Protein AF-L8MVU1-F1 (afdb_monomer_lite)

Sequence (192 aa):
EYVLNHTLDISLFFIAKTRYLLFTHSSLICATPIQELKSLQVTIRKDIVDVSNAVQSQSELDLLYPEISRICTQDLAVLSSWQEQSEWIQSLPASDLKLLESSELSPVPQEMTSALSNFEVPEQKIYEELKPKSHFDSLRDQLKLMASPDLRSKYEYEVVEKAQASGHKALKADVVKQSSDMAIANLYHYFQ

Foldseek 3Di:
DVVVVVLVVVVVVLLVVLVVCVVPCPPPLQPDDLVVLVVNLLVLLVSLLVSLVVDDDPVSCLVVQLSLVCCLPPSSVVSVVSSVVNVVLVPDDPVVVVVVVPDPPDPDPPPDPPDPPDDPPVSSVVCVVLVVVADPQLSSVLSNVSSDVPSLVVLLVQLQVLCVVVVVPVSHSVVSVPDHSSVSSRSSVVSD

Secondary structure (DSSP, 8-state):
-TTHHHHHHHHHHHHHHHHHHHHH-TTTTTTS-HHHHHHHHHHHHHHHHHHHHH--SHHHHHHHHHHHHHIIIIIHHHHHHHHHHHHHHHHS-HHHHHHHHHS-------------S----HHHHHHHHHGGGS-HHHHHHHHHHHH-HHHHHHHHHHHHHHHHHTT-TT--HHHHHTS-HHHHHHHHHHT-

Organism: NCBI:txid927668

pLDDT: mean 74.15, std 19.86, range [27.55, 94.69]

Radius of gyration: 20.53 Å; chains: 1; bounding box: 46×48×56 Å

Structure (mmCIF, N/CA/C/O backbone):
data_AF-L8MVU1-F1
#
_entry.id   AF-L8MVU1-F1
#
loop_
_atom_site.group_PDB
_atom_site.id
_atom_site.type_symbol
_atom_site.label_atom_id
_atom_site.label_alt_id
_atom_site.label_comp_id
_atom_site.label_asym_id
_atom_site.label_entity_id
_atom_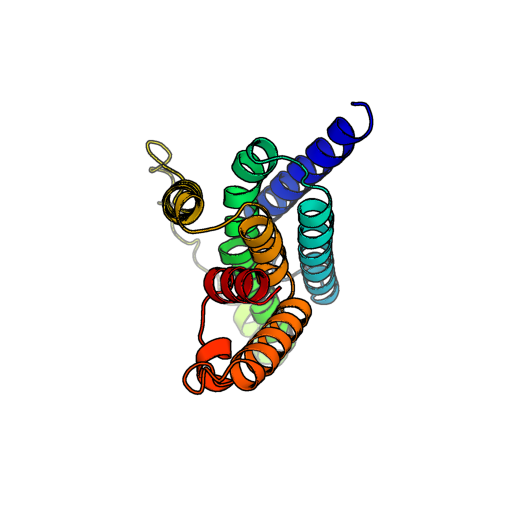site.label_seq_id
_atom_site.pdbx_PDB_ins_code
_atom_site.Cartn_x
_atom_site.Cartn_y
_atom_site.Cartn_z
_atom_site.occupancy
_atom_site.B_iso_or_equiv
_atom_site.auth_seq_id
_atom_site.auth_comp_id
_atom_site.auth_asym_id
_atom_site.auth_atom_id
_atom_site.pdbx_PDB_model_num
ATOM 1 N N . GLU A 1 1 ? 2.577 24.287 -12.309 1.00 37.72 1 GLU A N 1
ATOM 2 C CA . GLU A 1 1 ? 2.797 24.820 -10.944 1.00 37.72 1 GLU A CA 1
ATOM 3 C C . GLU A 1 1 ? 1.524 25.062 -10.126 1.00 37.72 1 GLU A C 1
ATOM 5 O O . GLU A 1 1 ? 1.557 24.798 -8.937 1.00 37.72 1 GLU A O 1
ATOM 10 N N . TYR A 1 2 ? 0.381 25.464 -10.702 1.00 27.55 2 TYR A N 1
ATOM 11 C CA . TYR A 1 2 ? -0.823 25.797 -9.906 1.00 27.55 2 TYR A CA 1
ATOM 12 C C . TYR A 1 2 ? -1.630 24.601 -9.335 1.00 27.55 2 TYR A C 1
ATOM 14 O O . TYR A 1 2 ? -2.414 24.783 -8.413 1.00 27.55 2 TYR A O 1
ATOM 22 N N . VAL A 1 3 ? -1.445 23.376 -9.847 1.00 30.92 3 VAL A N 1
ATOM 23 C CA . VAL A 1 3 ? -2.204 22.175 -9.411 1.00 30.92 3 VAL A CA 1
ATOM 24 C C . VAL A 1 3 ? -1.511 21.423 -8.257 1.00 30.92 3 VAL A C 1
ATOM 26 O O . VAL A 1 3 ? -2.163 20.757 -7.453 1.00 30.92 3 VAL A O 1
ATOM 29 N N . LEU A 1 4 ? -0.191 21.578 -8.118 1.00 32.88 4 LEU A N 1
ATOM 30 C CA . LEU A 1 4 ? 0.613 20.889 -7.099 1.00 32.88 4 LEU A CA 1
ATOM 31 C C . LEU A 1 4 ? 0.427 21.486 -5.696 1.00 32.88 4 LEU A C 1
ATOM 33 O O . LEU A 1 4 ? 0.371 20.739 -4.722 1.00 32.88 4 LEU A O 1
ATOM 37 N N . ASN A 1 5 ? 0.216 22.803 -5.594 1.00 34.38 5 ASN A N 1
ATOM 38 C CA . ASN A 1 5 ? 0.023 23.460 -4.298 1.00 34.38 5 ASN A CA 1
ATOM 39 C C . ASN A 1 5 ? -1.281 23.055 -3.599 1.00 34.38 5 ASN A C 1
ATOM 41 O O . ASN A 1 5 ? -1.280 22.932 -2.384 1.00 34.38 5 ASN A O 1
ATOM 45 N N . HIS A 1 6 ? -2.372 22.781 -4.321 1.00 38.81 6 HIS A N 1
ATOM 46 C CA . HIS A 1 6 ? -3.613 22.344 -3.668 1.00 38.81 6 HIS A CA 1
ATOM 47 C C . HIS A 1 6 ? -3.588 20.875 -3.236 1.00 38.81 6 HIS A C 1
ATOM 49 O O . HIS A 1 6 ? -4.169 20.533 -2.212 1.00 38.81 6 HIS A O 1
ATOM 55 N N . THR A 1 7 ? -2.891 20.007 -3.969 1.00 39.56 7 THR A N 1
ATOM 56 C CA . THR A 1 7 ? -2.860 18.567 -3.658 1.00 39.56 7 THR A CA 1
ATOM 57 C C . THR A 1 7 ? -2.000 18.278 -2.419 1.00 39.56 7 THR A C 1
ATOM 59 O O . THR A 1 7 ? -2.377 17.467 -1.572 1.00 39.56 7 THR A O 1
ATOM 62 N N . LEU A 1 8 ? -0.883 18.998 -2.258 1.00 39.62 8 LEU A N 1
ATOM 63 C CA . LEU A 1 8 ? -0.026 18.926 -1.067 1.00 39.62 8 LEU A CA 1
ATOM 64 C C . LEU A 1 8 ? -0.693 19.530 0.181 1.00 39.62 8 LEU A C 1
ATOM 66 O O . LEU A 1 8 ? -0.579 18.957 1.263 1.00 39.62 8 LEU A O 1
ATOM 70 N N . ASP A 1 9 ? -1.441 20.626 0.028 1.00 42.22 9 ASP A N 1
ATOM 71 C CA . ASP A 1 9 ? -2.179 21.283 1.119 1.00 42.22 9 ASP A CA 1
ATOM 72 C C . ASP A 1 9 ? -3.321 20.392 1.648 1.00 42.22 9 ASP A C 1
ATOM 74 O O . ASP A 1 9 ? -3.499 20.217 2.852 1.00 42.22 9 ASP A O 1
ATOM 78 N N . ILE A 1 10 ? -4.022 19.694 0.747 1.00 43.53 10 ILE A N 1
ATOM 79 C CA . ILE A 1 10 ? -5.044 18.700 1.105 1.00 43.53 10 ILE A CA 1
ATOM 80 C C . ILE A 1 10 ? -4.417 17.479 1.804 1.00 43.53 10 ILE A C 1
ATOM 82 O O . ILE A 1 10 ? -4.962 16.985 2.790 1.00 43.53 10 ILE A O 1
ATOM 86 N N . SER A 1 11 ? -3.248 17.016 1.355 1.00 43.69 11 SER A N 1
ATOM 87 C CA . SER A 1 11 ? -2.555 15.861 1.950 1.00 43.69 11 SER A CA 1
ATOM 88 C C . SER A 1 11 ? -2.058 16.156 3.373 1.00 43.69 11 SER A C 1
ATOM 90 O O . SER A 1 11 ? -2.265 15.352 4.282 1.00 43.69 11 SER A O 1
ATOM 92 N N . LEU A 1 12 ? -1.480 17.343 3.600 1.00 45.12 12 LEU A N 1
ATOM 93 C CA . LEU A 1 12 ? -1.118 17.839 4.935 1.00 45.12 12 LEU A CA 1
ATOM 94 C C . LEU A 1 12 ? -2.352 18.037 5.821 1.00 45.12 12 LEU A C 1
ATOM 96 O O . LEU A 1 12 ? -2.311 17.702 7.005 1.00 45.12 12 LEU A O 1
ATOM 100 N N . PHE A 1 13 ? -3.461 18.513 5.250 1.00 44.94 13 PHE A N 1
ATOM 101 C CA . PHE A 1 13 ? -4.735 18.634 5.952 1.00 44.94 13 PHE A CA 1
ATOM 102 C C . PHE A 1 13 ? -5.278 17.270 6.399 1.00 44.94 13 PHE A C 1
ATOM 104 O O . PHE A 1 13 ? -5.732 17.152 7.534 1.00 44.94 13 PHE A O 1
ATOM 111 N N . PHE A 1 14 ? -5.184 16.219 5.578 1.00 47.88 14 PHE A N 1
ATOM 112 C CA . PHE A 1 14 ? -5.607 14.868 5.966 1.00 47.88 14 PHE A CA 1
ATOM 113 C C . PHE A 1 14 ? -4.672 14.222 6.994 1.00 47.88 14 PHE A C 1
ATOM 115 O O . PHE A 1 14 ? -5.162 13.655 7.968 1.00 47.88 14 PHE A O 1
ATOM 122 N N . ILE A 1 15 ? -3.351 14.378 6.860 1.00 49.31 15 ILE A N 1
ATOM 123 C CA . ILE A 1 15 ? -2.375 13.908 7.862 1.00 49.31 15 ILE A CA 1
ATOM 124 C C . ILE A 1 15 ? -2.607 14.613 9.213 1.00 49.31 15 ILE A C 1
ATOM 126 O O . ILE A 1 15 ? -2.627 13.971 10.268 1.00 49.31 15 ILE A O 1
ATOM 130 N N . ALA A 1 16 ? -2.854 15.927 9.195 1.00 44.84 16 ALA A N 1
ATOM 131 C CA . ALA A 1 16 ? -3.192 16.705 10.384 1.00 44.84 16 ALA A CA 1
ATOM 132 C C . ALA A 1 16 ? -4.565 16.325 10.959 1.00 44.84 16 ALA A C 1
ATOM 134 O O . ALA A 1 16 ? -4.714 16.265 12.176 1.00 44.84 16 ALA A O 1
ATOM 135 N N . LYS A 1 17 ? -5.555 16.021 10.112 1.00 47.88 17 LYS A N 1
ATOM 136 C CA . LYS A 1 17 ? -6.904 15.611 10.527 1.00 47.88 17 LYS A CA 1
ATOM 137 C C . LYS A 1 17 ? -6.909 14.229 11.175 1.00 47.88 17 LYS A C 1
ATOM 139 O O . LYS A 1 17 ? -7.553 14.071 12.207 1.00 47.88 17 LYS A O 1
ATOM 144 N N . THR A 1 18 ? -6.161 13.262 10.643 1.00 49.69 18 THR A N 1
ATOM 145 C CA . THR A 1 18 ? -6.000 11.937 11.264 1.00 49.69 18 THR A CA 1
ATOM 146 C C . THR A 1 18 ? -5.300 12.066 12.617 1.00 49.69 18 THR A C 1
ATOM 148 O O . THR A 1 18 ? -5.789 11.531 13.605 1.00 49.69 18 THR A O 1
ATOM 151 N N . ARG A 1 19 ? -4.241 12.884 12.720 1.00 52.81 19 ARG A N 1
ATOM 152 C CA . ARG A 1 19 ? -3.577 13.181 14.004 1.00 52.81 19 ARG A CA 1
ATOM 153 C C . ARG A 1 19 ? -4.470 13.921 15.003 1.00 52.81 19 ARG A C 1
ATOM 155 O O . ARG A 1 19 ? -4.447 13.601 16.188 1.00 52.81 19 ARG A O 1
ATOM 162 N N . TYR A 1 20 ? -5.264 14.888 14.544 1.00 45.81 20 TYR A N 1
ATOM 163 C CA . TYR A 1 20 ? -6.200 15.628 15.392 1.00 45.81 20 TYR A CA 1
ATOM 164 C C . TYR A 1 20 ? -7.292 14.703 15.935 1.00 45.81 20 TYR A C 1
ATOM 166 O O . TYR A 1 20 ? -7.548 14.710 17.134 1.00 45.81 20 TYR A O 1
ATOM 174 N N . LEU A 1 21 ? -7.855 13.837 15.084 1.00 46.97 21 LEU A N 1
ATOM 175 C CA . LEU A 1 21 ? -8.844 12.837 15.491 1.00 46.97 21 LEU A CA 1
ATOM 176 C C . LEU A 1 21 ? -8.254 11.779 16.441 1.00 46.97 21 LEU A C 1
ATOM 178 O O . LEU A 1 21 ? -8.933 11.349 17.369 1.00 46.97 21 LEU A O 1
ATOM 182 N N . LEU A 1 22 ? -6.989 11.390 16.261 1.00 48.41 22 LEU A N 1
ATOM 183 C CA . LEU A 1 22 ? -6.305 10.464 17.170 1.00 48.41 22 LEU A CA 1
ATOM 184 C C . LEU A 1 22 ? -6.069 11.072 18.565 1.00 48.41 22 LEU A C 1
ATOM 186 O O . LEU A 1 22 ? -6.140 10.360 19.563 1.00 48.41 22 LEU A O 1
ATOM 190 N N . PHE A 1 23 ? -5.818 12.383 18.647 1.00 41.78 23 PHE A N 1
ATOM 191 C CA . PHE A 1 23 ? -5.502 13.070 19.904 1.00 41.78 23 PHE A CA 1
ATOM 192 C C . PHE A 1 23 ? -6.744 13.472 20.717 1.00 41.78 23 PHE A C 1
ATOM 194 O O . PHE A 1 23 ? -6.690 13.505 21.945 1.00 41.78 23 PHE A O 1
ATOM 201 N N . THR A 1 24 ? -7.873 13.778 20.069 1.00 40.88 24 THR A N 1
ATOM 202 C CA . THR A 1 24 ? -9.065 14.304 20.761 1.00 40.88 24 THR A CA 1
ATOM 203 C C . THR A 1 24 ? -10.083 13.243 21.186 1.00 40.88 24 THR A C 1
ATOM 205 O O . THR A 1 24 ? -10.975 13.564 21.970 1.00 40.88 24 THR A O 1
ATOM 208 N N . HIS A 1 25 ? -9.980 11.993 20.713 1.00 46.25 25 HIS A N 1
ATOM 209 C CA . HIS A 1 25 ? -11.071 11.013 20.838 1.00 46.25 25 HIS A CA 1
ATOM 210 C C . HIS A 1 25 ? -10.854 9.836 21.803 1.00 46.25 25 HIS A C 1
ATOM 212 O O . HIS A 1 25 ? -11.739 8.986 21.887 1.00 46.25 25 HIS A O 1
ATOM 218 N N . SER A 1 26 ? -9.793 9.801 22.619 1.00 44.62 26 SER A N 1
ATOM 219 C CA . SER A 1 26 ? -9.607 8.739 23.636 1.00 44.62 26 SER A CA 1
ATOM 220 C C . SER A 1 26 ? -10.777 8.601 24.631 1.00 44.62 26 SER A C 1
ATOM 222 O O . SER A 1 26 ? -10.935 7.555 25.251 1.00 44.62 26 SER A O 1
ATOM 224 N N . SER A 1 27 ? -11.625 9.625 24.768 1.00 40.62 27 SER A N 1
ATOM 225 C CA . SER A 1 27 ? -12.824 9.647 25.622 1.00 40.62 27 SER A CA 1
ATOM 226 C C . SER A 1 27 ? -14.160 9.566 24.857 1.00 40.62 27 SER A C 1
ATOM 228 O O . SER A 1 27 ? -15.217 9.608 25.479 1.00 40.62 27 SER A O 1
ATOM 230 N N . LEU A 1 28 ? -14.144 9.432 23.523 1.00 44.47 28 LEU A N 1
ATOM 231 C CA . LEU A 1 28 ? -15.334 9.489 22.651 1.00 44.47 28 LEU A CA 1
ATOM 232 C C . LEU A 1 28 ? -15.644 8.179 21.902 1.00 44.47 28 LEU A C 1
ATOM 234 O O . LEU A 1 28 ? -16.638 8.121 21.181 1.00 44.47 28 LEU A O 1
ATOM 238 N N . ILE A 1 29 ? -14.850 7.1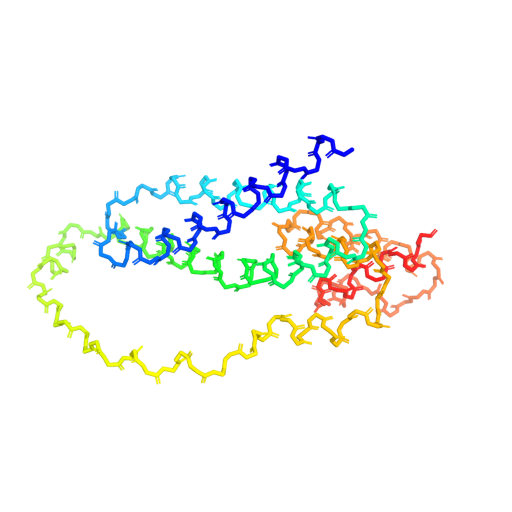21 22.105 1.00 49.59 29 ILE A N 1
ATOM 239 C CA . ILE A 1 29 ? -14.963 5.820 21.407 1.00 49.59 29 ILE A CA 1
ATOM 240 C C . ILE A 1 29 ? -16.352 5.167 21.580 1.00 49.59 29 ILE A C 1
ATOM 242 O O . ILE A 1 29 ? -16.798 4.416 20.716 1.00 49.59 29 ILE A O 1
ATOM 246 N N . CYS A 1 30 ? -17.084 5.500 22.647 1.00 46.75 30 CYS A N 1
ATOM 247 C CA . CYS A 1 30 ? -18.433 4.978 22.881 1.00 46.75 30 CYS A CA 1
ATOM 248 C C . CYS A 1 30 ? -19.528 5.655 22.026 1.00 46.75 30 CYS A C 1
ATOM 250 O O . CYS A 1 30 ? -20.626 5.117 21.912 1.00 46.75 30 CYS A O 1
ATOM 252 N N . ALA A 1 31 ? -19.261 6.831 21.441 1.00 46.97 31 ALA A N 1
ATOM 253 C CA . ALA A 1 31 ? -20.279 7.660 20.785 1.00 46.97 31 ALA A CA 1
ATOM 254 C C . ALA A 1 31 ? -20.131 7.762 19.258 1.00 46.97 31 ALA A C 1
ATOM 256 O O . ALA A 1 31 ? -21.081 8.171 18.589 1.00 46.97 31 ALA A O 1
ATOM 257 N N . THR A 1 32 ? -18.975 7.414 18.687 1.00 55.66 32 THR A N 1
ATOM 258 C CA . THR A 1 32 ? -18.765 7.455 17.234 1.00 55.66 32 THR A CA 1
ATOM 259 C C . THR A 1 32 ? -19.443 6.263 16.546 1.00 55.66 32 THR A C 1
ATOM 261 O O . THR A 1 32 ? -19.134 5.113 16.867 1.00 55.66 32 THR A O 1
ATOM 264 N N . PRO A 1 33 ? -20.342 6.484 15.568 1.00 64.56 33 PRO A N 1
ATOM 265 C CA . PRO A 1 33 ? -20.960 5.394 14.822 1.00 64.56 33 PRO A CA 1
ATOM 266 C C . PRO A 1 33 ? -19.911 4.573 14.055 1.00 64.56 33 PRO A C 1
ATOM 268 O O . PRO A 1 33 ? -19.131 5.121 13.277 1.00 64.56 33 PRO A O 1
ATOM 271 N N . ILE A 1 34 ? -19.932 3.242 14.198 1.00 72.00 34 ILE A N 1
ATOM 272 C CA . ILE A 1 34 ? -19.032 2.294 13.495 1.00 72.00 34 ILE A CA 1
ATOM 273 C C . ILE A 1 34 ? -18.972 2.565 11.982 1.00 72.00 34 ILE A C 1
ATOM 275 O O . ILE A 1 34 ? -17.924 2.427 11.349 1.00 72.00 34 ILE A O 1
ATOM 279 N N . GLN A 1 35 ? -20.099 2.971 11.391 1.00 73.50 35 GLN A N 1
ATOM 280 C CA . GLN A 1 35 ? -20.199 3.290 9.969 1.00 73.50 35 GLN A CA 1
ATOM 281 C C . GLN A 1 35 ? -19.336 4.500 9.569 1.00 73.50 35 GLN A C 1
ATOM 283 O O . GLN A 1 35 ? -18.759 4.495 8.481 1.00 73.50 35 GLN A O 1
ATOM 288 N N . GLU A 1 36 ? -19.194 5.501 10.441 1.00 76.50 36 GLU A N 1
ATOM 289 C CA . GLU A 1 36 ? -18.335 6.665 10.195 1.00 76.50 36 GLU A CA 1
ATOM 290 C C . GLU A 1 36 ? -16.854 6.279 10.238 1.00 76.50 36 GLU A C 1
ATOM 292 O O . GLU A 1 36 ? -16.092 6.697 9.366 1.00 76.50 36 GLU A O 1
ATOM 297 N N . LEU A 1 37 ? -16.453 5.410 11.176 1.00 74.75 37 LEU A N 1
ATOM 298 C CA . LEU A 1 37 ? -15.079 4.895 11.257 1.00 74.75 37 LEU A CA 1
ATOM 299 C C . LEU A 1 37 ? -14.706 4.046 10.035 1.00 74.75 37 LEU A C 1
ATOM 301 O O . LEU A 1 37 ? -13.624 4.220 9.472 1.00 74.75 37 LEU A O 1
ATOM 305 N N . LYS A 1 38 ? -15.610 3.168 9.581 1.00 81.44 38 LYS A N 1
ATOM 306 C CA . LYS A 1 38 ? -15.422 2.392 8.343 1.00 81.44 38 LYS A CA 1
ATOM 307 C C . LYS A 1 38 ? -15.284 3.312 7.133 1.00 81.44 38 LYS A C 1
ATOM 309 O O . LYS A 1 38 ? -14.353 3.157 6.345 1.00 81.44 38 LYS A O 1
ATOM 314 N N . SER A 1 39 ? -16.178 4.295 7.004 1.00 81.06 39 SER A N 1
ATOM 315 C CA . SER A 1 39 ? -16.120 5.265 5.909 1.00 81.06 39 SER A CA 1
ATOM 316 C C . SER A 1 39 ? -14.824 6.073 5.933 1.00 81.06 39 SER A C 1
ATOM 318 O O . SER A 1 39 ? -14.246 6.305 4.876 1.00 81.06 39 SER A O 1
ATOM 320 N N . LEU A 1 40 ? -14.348 6.480 7.112 1.00 80.94 40 LEU A N 1
ATOM 321 C CA . LEU A 1 40 ? -13.099 7.222 7.260 1.00 80.94 40 LEU A CA 1
ATOM 322 C C . LEU A 1 40 ? -11.899 6.398 6.783 1.00 80.94 40 LEU A C 1
ATOM 324 O O . LEU A 1 40 ? -11.093 6.900 6.005 1.00 80.94 40 LEU A O 1
ATOM 328 N N . GLN A 1 41 ? -11.800 5.132 7.195 1.00 83.56 41 GLN A N 1
ATOM 329 C CA . GLN A 1 41 ? -10.717 4.247 6.756 1.00 83.56 41 GLN A CA 1
ATOM 330 C C . GLN A 1 41 ? -10.722 4.037 5.237 1.00 83.56 41 GLN A C 1
ATOM 332 O O . GLN A 1 41 ? -9.662 4.071 4.612 1.00 83.56 41 GLN A O 1
ATOM 337 N N . VAL A 1 42 ? -11.901 3.854 4.631 1.00 87.00 42 VAL A N 1
ATOM 338 C CA . VAL A 1 42 ? -12.038 3.727 3.170 1.00 87.00 42 VAL A CA 1
ATOM 339 C C . VAL A 1 42 ? -11.568 4.998 2.465 1.00 87.00 42 VAL A C 1
ATOM 341 O O . VAL A 1 42 ? -10.798 4.909 1.508 1.00 87.00 42 VAL A O 1
ATOM 344 N N . THR A 1 43 ? -11.978 6.170 2.952 1.00 85.69 43 THR A N 1
ATOM 345 C CA . THR A 1 43 ? -11.552 7.459 2.393 1.00 85.69 43 THR A CA 1
ATOM 346 C C . THR A 1 43 ? -10.042 7.643 2.508 1.00 85.69 43 THR A C 1
ATOM 348 O O . THR A 1 43 ? -9.402 7.905 1.499 1.00 85.69 43 THR A O 1
ATOM 351 N N . ILE A 1 44 ? -9.448 7.396 3.682 1.00 85.31 44 ILE A N 1
ATOM 352 C CA . ILE A 1 44 ? -7.992 7.502 3.884 1.00 85.31 44 ILE A CA 1
ATOM 353 C C . ILE A 1 44 ? -7.238 6.599 2.900 1.00 85.31 44 ILE A C 1
ATOM 355 O O . ILE A 1 44 ? -6.293 7.040 2.250 1.00 85.31 44 ILE A O 1
ATOM 359 N N . ARG A 1 45 ? -7.659 5.337 2.754 1.00 89.56 45 ARG A N 1
ATOM 360 C CA . ARG A 1 45 ? -7.019 4.392 1.824 1.00 89.56 45 ARG A CA 1
ATOM 361 C C . ARG A 1 45 ? -7.114 4.864 0.375 1.00 89.56 45 ARG A C 1
ATOM 363 O O . ARG A 1 45 ? -6.134 4.770 -0.362 1.00 89.56 45 ARG A O 1
ATOM 370 N N . LYS A 1 46 ? -8.274 5.387 -0.028 1.00 88.06 46 LYS A N 1
ATOM 371 C CA . LYS A 1 46 ? -8.477 5.954 -1.363 1.00 88.06 46 LYS A CA 1
ATOM 372 C C . LYS A 1 46 ? -7.586 7.175 -1.595 1.00 88.06 46 LYS A C 1
ATOM 374 O O . LYS A 1 46 ? -6.903 7.226 -2.614 1.00 88.06 46 LYS A O 1
ATOM 379 N N . ASP A 1 47 ? -7.546 8.099 -0.642 1.00 85.56 47 ASP A N 1
ATOM 380 C CA . ASP A 1 47 ? -6.746 9.319 -0.735 1.00 85.56 47 ASP A CA 1
ATOM 381 C C . ASP A 1 47 ? -5.255 8.991 -0.839 1.00 85.56 47 ASP A C 1
ATOM 383 O O . ASP A 1 47 ? -4.552 9.587 -1.649 1.00 85.56 47 ASP A O 1
ATOM 387 N N . ILE A 1 48 ? -4.769 7.985 -0.104 1.00 88.81 48 ILE A N 1
ATOM 388 C CA . ILE A 1 48 ? -3.380 7.523 -0.225 1.00 88.81 48 ILE A CA 1
ATOM 389 C C . ILE A 1 48 ? -3.080 7.030 -1.642 1.00 88.81 48 ILE A C 1
ATOM 391 O O . ILE A 1 48 ? -2.030 7.365 -2.192 1.00 88.81 48 ILE A O 1
ATOM 395 N N . VAL A 1 49 ? -3.976 6.248 -2.250 1.00 90.69 49 VAL A N 1
ATOM 396 C CA . VAL A 1 49 ? -3.791 5.770 -3.629 1.00 90.69 49 VAL A CA 1
ATOM 397 C C . VAL A 1 49 ? -3.805 6.941 -4.612 1.00 90.69 49 VAL A C 1
ATOM 399 O O . VAL A 1 49 ? -2.941 7.008 -5.488 1.00 90.69 49 VAL A O 1
ATOM 402 N N . ASP A 1 50 ? -4.741 7.876 -4.454 1.00 87.44 50 ASP A N 1
ATOM 403 C CA . ASP A 1 50 ? -4.886 9.040 -5.331 1.00 87.44 50 ASP A CA 1
ATOM 404 C C . ASP A 1 50 ? -3.662 9.973 -5.226 1.00 87.44 50 ASP A C 1
ATOM 406 O O . ASP A 1 50 ? -3.084 10.347 -6.249 1.00 87.44 50 ASP A O 1
ATOM 410 N N . VAL A 1 51 ? -3.185 10.255 -4.008 1.00 86.00 51 VAL A N 1
ATOM 411 C CA . VAL A 1 51 ? -1.952 11.020 -3.758 1.00 86.00 51 VAL A CA 1
ATOM 412 C C . VAL A 1 51 ? -0.742 10.292 -4.329 1.00 86.00 51 VAL A C 1
ATOM 414 O O . VAL A 1 51 ? 0.043 10.898 -5.053 1.00 86.00 51 VAL A O 1
ATOM 417 N N . SER A 1 52 ? -0.610 8.985 -4.087 1.00 89.38 52 SER A N 1
ATOM 418 C CA . SER A 1 52 ? 0.508 8.192 -4.613 1.00 89.38 52 SER A CA 1
ATOM 419 C C . SER A 1 52 ? 0.535 8.193 -6.143 1.00 89.38 52 SER A C 1
ATOM 421 O O . SER A 1 52 ? 1.608 8.227 -6.729 1.00 89.38 52 SER A O 1
ATOM 423 N N . ASN A 1 53 ? -0.621 8.182 -6.815 1.00 89.00 53 ASN A N 1
ATOM 424 C CA . ASN A 1 53 ? -0.699 8.308 -8.275 1.00 89.00 53 ASN A CA 1
ATOM 425 C C . ASN A 1 53 ? -0.302 9.703 -8.781 1.00 89.00 53 ASN A C 1
ATOM 427 O O . ASN A 1 53 ? 0.191 9.819 -9.902 1.00 89.00 53 ASN A O 1
ATOM 431 N N . ALA A 1 54 ? -0.514 10.745 -7.975 1.00 86.31 54 ALA A N 1
ATOM 432 C CA . ALA A 1 54 ? -0.184 12.122 -8.324 1.00 86.31 54 ALA A CA 1
ATOM 433 C C . ALA A 1 54 ? 1.305 12.467 -8.141 1.00 86.31 54 ALA A C 1
ATOM 435 O O . ALA A 1 54 ? 1.745 13.478 -8.684 1.00 86.31 54 ALA A O 1
ATOM 436 N N . VAL A 1 55 ? 2.082 11.647 -7.420 1.00 89.00 55 VAL A N 1
ATOM 437 C CA . VAL A 1 55 ? 3.527 11.857 -7.221 1.00 89.00 55 VAL A CA 1
ATOM 438 C C . VAL A 1 55 ? 4.288 11.706 -8.539 1.00 89.00 55 VAL A C 1
ATOM 440 O O . VAL A 1 55 ? 4.231 10.657 -9.192 1.00 89.00 55 VAL A O 1
ATOM 443 N N . GLN A 1 56 ? 5.047 12.741 -8.906 1.00 88.75 56 GLN A N 1
ATOM 444 C CA . GLN A 1 56 ? 5.797 12.808 -10.168 1.00 88.75 56 GLN A CA 1
ATOM 445 C C . GLN A 1 56 ? 7.312 12.860 -9.965 1.00 88.75 56 GLN A C 1
ATOM 447 O O . GLN A 1 56 ? 8.061 12.631 -10.914 1.00 88.75 56 GLN A O 1
ATOM 452 N N . SER A 1 57 ? 7.778 13.153 -8.750 1.00 88.44 57 SER A N 1
ATOM 453 C CA . SER A 1 57 ? 9.199 13.334 -8.458 1.00 88.44 57 SER A CA 1
ATOM 454 C C . SER A 1 57 ? 9.664 12.562 -7.227 1.00 88.44 57 SER A C 1
ATOM 456 O O . SER A 1 57 ? 8.915 12.328 -6.277 1.00 88.44 57 SER A O 1
ATOM 458 N N . GLN A 1 58 ? 10.954 12.217 -7.214 1.00 87.88 58 GLN A N 1
ATOM 459 C 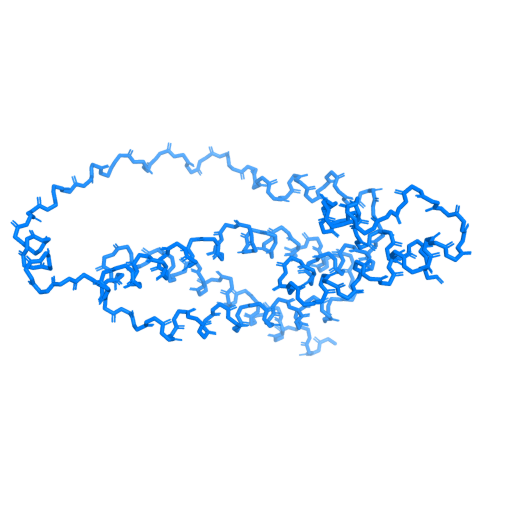CA . GLN A 1 58 ? 11.588 11.569 -6.068 1.00 87.88 58 GLN A CA 1
ATOM 460 C C . GLN A 1 58 ? 11.531 12.447 -4.809 1.00 87.88 58 GLN A C 1
ATOM 462 O O . GLN A 1 58 ? 11.352 11.921 -3.720 1.00 87.88 58 GLN A O 1
ATOM 467 N N . SER A 1 59 ? 11.630 13.772 -4.946 1.00 85.12 59 SER A N 1
ATOM 468 C CA . SER A 1 59 ? 11.549 14.714 -3.822 1.00 85.12 59 SER A CA 1
ATOM 469 C C . SER A 1 59 ? 10.173 14.746 -3.155 1.00 85.12 59 SER A C 1
ATOM 471 O O . SER A 1 59 ? 10.089 14.841 -1.936 1.00 85.12 59 SER A O 1
ATOM 473 N N . GLU A 1 60 ? 9.090 14.650 -3.932 1.00 84.62 60 GLU A N 1
ATOM 474 C CA . GLU A 1 60 ? 7.735 14.527 -3.376 1.00 84.62 60 GLU A CA 1
ATOM 475 C C . GLU A 1 60 ? 7.572 13.199 -2.641 1.00 84.62 60 GLU A C 1
ATOM 477 O O . GLU A 1 60 ? 7.012 13.155 -1.548 1.00 84.62 60 GLU A O 1
ATOM 482 N N . LEU A 1 61 ? 8.107 12.119 -3.215 1.00 87.19 61 LEU A N 1
ATOM 483 C CA . LEU A 1 61 ? 8.084 10.807 -2.582 1.00 87.19 61 LEU A CA 1
ATOM 484 C C . LEU A 1 61 ? 8.896 10.789 -1.283 1.00 87.19 61 LEU A C 1
ATOM 486 O O . LEU A 1 61 ? 8.447 10.210 -0.302 1.00 87.19 61 LEU A O 1
ATOM 490 N N . ASP A 1 62 ? 10.041 11.473 -1.255 1.00 86.12 62 ASP A N 1
ATOM 491 C CA . ASP A 1 62 ? 10.885 11.595 -0.066 1.00 86.12 62 ASP A CA 1
ATOM 492 C C . ASP A 1 62 ? 10.163 12.278 1.103 1.00 86.12 62 ASP A C 1
ATOM 494 O O . ASP A 1 62 ? 10.409 11.934 2.256 1.00 86.12 6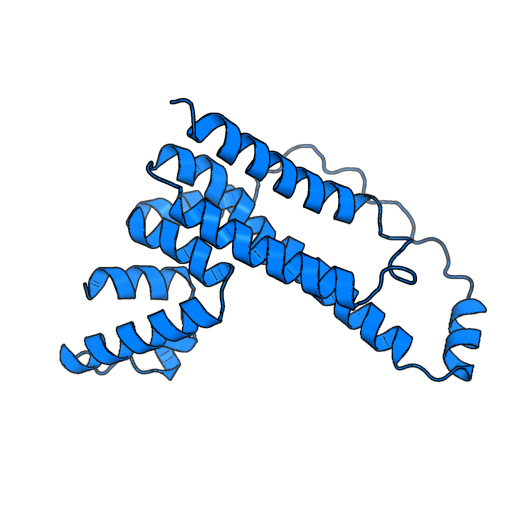2 ASP A O 1
ATOM 498 N N . LEU A 1 63 ? 9.255 13.212 0.806 1.00 85.19 63 LEU A N 1
ATOM 499 C CA . LEU A 1 63 ? 8.416 13.874 1.802 1.00 85.19 63 LEU A CA 1
ATOM 500 C C . LEU A 1 63 ? 7.238 12.992 2.241 1.00 85.19 63 LEU A C 1
ATOM 502 O O . LEU A 1 63 ? 6.910 12.921 3.423 1.00 85.19 63 LEU A O 1
ATOM 506 N N . LEU A 1 64 ? 6.558 12.363 1.280 1.00 86.00 64 LEU A N 1
ATOM 507 C CA . LEU A 1 64 ? 5.267 11.713 1.510 1.00 86.00 64 LEU A CA 1
ATOM 508 C C . LEU A 1 64 ? 5.394 10.278 2.013 1.00 86.00 64 LEU A C 1
ATOM 510 O O . LEU A 1 64 ? 4.546 9.826 2.781 1.00 86.00 64 LEU A O 1
ATOM 514 N N . TYR A 1 65 ? 6.425 9.550 1.586 1.00 88.56 65 TYR A N 1
ATOM 515 C CA . TYR A 1 65 ? 6.555 8.128 1.876 1.00 88.56 65 TYR A CA 1
ATOM 516 C C . TYR A 1 65 ? 6.569 7.826 3.386 1.00 88.56 65 TYR A C 1
ATOM 518 O O . TYR A 1 65 ? 5.781 6.977 3.807 1.00 88.56 65 TYR A O 1
ATOM 526 N N . PRO A 1 66 ? 7.387 8.494 4.227 1.00 86.44 66 PRO A N 1
ATOM 527 C CA . PRO A 1 66 ? 7.420 8.209 5.664 1.00 86.44 66 PRO A CA 1
ATOM 528 C C . PRO A 1 66 ? 6.061 8.446 6.333 1.00 86.44 66 PRO A C 1
ATOM 530 O O . PRO A 1 66 ? 5.612 7.641 7.149 1.00 86.44 66 PRO A O 1
ATOM 533 N N . GLU A 1 67 ? 5.371 9.520 5.944 1.00 84.25 67 GLU A N 1
ATOM 534 C CA . GLU A 1 67 ? 4.072 9.892 6.505 1.00 84.25 67 GLU A CA 1
ATOM 535 C C . GLU A 1 67 ? 2.962 8.926 6.078 1.00 84.25 67 GLU A C 1
ATOM 537 O O . GLU A 1 67 ? 2.195 8.459 6.920 1.00 84.25 67 GLU A O 1
ATOM 542 N N . ILE A 1 68 ? 2.907 8.556 4.795 1.00 86.69 68 ILE A N 1
ATOM 543 C CA . ILE A 1 68 ? 1.946 7.566 4.292 1.00 86.69 68 ILE A CA 1
ATOM 544 C C . ILE A 1 68 ? 2.225 6.190 4.906 1.00 86.69 68 ILE A C 1
ATOM 546 O O . ILE A 1 68 ? 1.295 5.504 5.330 1.00 86.69 68 ILE A O 1
ATOM 550 N N . SER A 1 69 ? 3.497 5.797 5.012 1.00 87.75 69 SER A N 1
ATOM 551 C CA . SER A 1 69 ? 3.897 4.548 5.663 1.00 87.75 69 SER A CA 1
ATOM 552 C C . SER A 1 69 ? 3.417 4.507 7.112 1.00 87.75 69 SER A C 1
ATOM 554 O O . SER A 1 69 ? 2.871 3.489 7.547 1.00 87.75 69 SER A O 1
ATOM 556 N N . ARG A 1 70 ? 3.554 5.611 7.857 1.00 84.56 70 ARG A N 1
ATOM 557 C CA . ARG A 1 70 ? 3.047 5.699 9.230 1.00 84.56 70 ARG A CA 1
ATOM 558 C C . ARG A 1 70 ? 1.526 5.584 9.282 1.00 84.56 70 ARG A C 1
ATOM 560 O O . ARG A 1 70 ? 1.016 4.816 10.092 1.00 84.56 70 ARG A O 1
ATOM 567 N N . ILE A 1 71 ? 0.801 6.274 8.399 1.00 84.38 71 ILE A N 1
ATOM 568 C CA . ILE A 1 71 ? -0.665 6.174 8.353 1.00 84.38 71 ILE A CA 1
ATOM 569 C C . ILE A 1 71 ? -1.098 4.724 8.125 1.00 84.38 71 ILE A C 1
ATOM 571 O O . ILE A 1 71 ? -1.960 4.208 8.834 1.00 84.38 71 ILE A O 1
ATOM 575 N N . CYS A 1 72 ? -0.479 4.047 7.159 1.00 85.69 72 CYS A N 1
ATOM 576 C CA . CYS A 1 72 ? -0.824 2.672 6.816 1.00 85.69 72 CYS A CA 1
ATOM 577 C C . CYS A 1 72 ? -0.511 1.671 7.935 1.00 85.69 72 CYS A C 1
ATOM 579 O O . CYS A 1 72 ? -1.264 0.717 8.120 1.00 85.69 72 CYS A O 1
ATOM 581 N N . THR A 1 73 ? 0.594 1.862 8.660 1.00 84.50 73 THR A N 1
ATOM 582 C CA . THR A 1 73 ? 1.089 0.886 9.648 1.00 84.50 73 THR A CA 1
ATOM 583 C C . THR A 1 73 ? 0.604 1.148 11.070 1.00 84.50 73 THR A C 1
ATOM 585 O O . THR A 1 73 ? 0.384 0.196 11.813 1.00 84.50 73 THR A O 1
ATOM 588 N N . GLN A 1 74 ? 0.422 2.412 11.452 1.00 82.12 74 GLN A N 1
ATOM 589 C CA . GLN A 1 74 ? 0.042 2.814 12.806 1.00 82.12 74 GLN A CA 1
ATOM 590 C C . GLN A 1 74 ? -1.382 3.359 12.832 1.00 82.12 74 GLN A C 1
ATOM 592 O O . GLN A 1 74 ? -2.249 2.758 13.463 1.00 82.12 74 GLN A O 1
ATOM 597 N N . ASP A 1 75 ? -1.653 4.454 12.119 1.00 80.50 75 ASP A N 1
ATOM 598 C CA . ASP A 1 75 ? -2.921 5.179 12.274 1.00 80.50 75 ASP A CA 1
ATOM 599 C C . ASP A 1 75 ? -4.126 4.313 11.861 1.00 80.50 75 ASP A C 1
ATOM 601 O O . ASP A 1 75 ? -5.110 4.219 12.596 1.00 80.50 75 ASP A O 1
ATOM 605 N N . LEU A 1 76 ? -4.042 3.604 10.727 1.00 81.88 76 LEU A N 1
ATOM 606 C CA . LEU A 1 76 ? -5.094 2.677 10.290 1.00 81.88 76 LEU A CA 1
ATOM 607 C C . LEU A 1 76 ? -5.255 1.475 11.234 1.00 81.88 76 LEU A C 1
ATOM 609 O O . LEU A 1 76 ? -6.374 0.985 11.398 1.00 81.88 76 LEU A O 1
ATOM 613 N N . ALA A 1 77 ? -4.179 1.010 11.874 1.00 80.44 77 ALA A N 1
ATOM 614 C CA . ALA A 1 77 ? -4.248 -0.077 12.850 1.00 80.44 77 ALA A CA 1
ATOM 615 C C . ALA A 1 77 ? -4.959 0.369 14.140 1.00 80.44 77 ALA A C 1
ATOM 617 O O . ALA A 1 77 ? -5.791 -0.367 14.676 1.00 80.44 77 ALA A O 1
ATOM 618 N N . VAL A 1 78 ? -4.704 1.600 14.597 1.00 77.62 78 VAL A N 1
ATOM 619 C CA . VAL A 1 78 ? -5.423 2.208 15.728 1.00 77.62 78 VAL A CA 1
ATOM 620 C C . VAL A 1 78 ? -6.906 2.371 15.396 1.00 77.62 78 VAL A C 1
ATOM 622 O O . VAL A 1 78 ? -7.754 1.954 16.182 1.00 77.62 78 VAL A O 1
ATOM 625 N N . LEU A 1 79 ? -7.234 2.895 14.208 1.00 76.75 79 LEU A N 1
ATOM 626 C CA . LEU A 1 79 ? -8.626 3.032 13.763 1.00 76.75 79 LEU A CA 1
ATOM 627 C C . LEU A 1 79 ? -9.347 1.680 13.671 1.00 76.75 79 LEU A C 1
ATOM 629 O O . LEU A 1 79 ? -10.507 1.583 14.071 1.00 76.75 79 LEU A O 1
ATOM 633 N N . SER A 1 80 ? -8.661 0.639 13.191 1.00 81.38 80 SER A N 1
ATOM 634 C CA . SER A 1 80 ? -9.200 -0.728 13.150 1.00 81.38 80 SER A CA 1
ATOM 635 C C . SER A 1 80 ? -9.475 -1.250 14.562 1.00 81.38 80 SER A C 1
ATOM 637 O O . SER A 1 80 ? -10.559 -1.759 14.829 1.00 81.38 80 SER A O 1
ATOM 639 N N . SER A 1 81 ? -8.548 -1.024 15.496 1.00 77.19 81 SER A N 1
ATOM 640 C CA . SER A 1 81 ? -8.707 -1.428 16.899 1.00 77.19 81 SER A CA 1
ATOM 641 C C . SER A 1 81 ? -9.895 -0.725 17.568 1.00 77.19 81 SER A C 1
ATOM 643 O O . SER A 1 81 ? -10.658 -1.347 18.302 1.00 77.19 81 SER A O 1
ATOM 645 N N . TRP A 1 82 ? -10.102 0.568 17.299 1.00 79.00 82 TRP A N 1
ATOM 646 C CA . TRP A 1 82 ? -11.267 1.308 17.802 1.00 79.00 82 TRP A CA 1
ATOM 647 C C . TRP A 1 82 ? -12.579 0.814 17.206 1.00 79.00 82 TRP A C 1
ATOM 649 O O . TRP A 1 82 ? -13.595 0.756 17.898 1.00 79.00 82 TRP A O 1
ATOM 659 N N . GLN A 1 83 ? -12.565 0.442 15.928 1.00 75.88 83 GLN A N 1
ATOM 660 C CA . GLN A 1 83 ? -13.724 -0.157 15.286 1.00 75.88 83 GLN A CA 1
ATOM 661 C C . GLN A 1 83 ? -14.074 -1.504 15.933 1.00 75.88 83 GLN A C 1
ATOM 663 O O . GLN A 1 83 ? -15.234 -1.713 16.275 1.00 75.88 83 GLN A O 1
ATOM 668 N N . GLU A 1 84 ? -13.089 -2.377 16.152 1.00 80.56 84 GLU A N 1
ATOM 669 C CA . GLU A 1 84 ? -13.272 -3.666 16.834 1.00 80.56 84 GLU A CA 1
ATOM 670 C C . GLU A 1 84 ? -13.804 -3.482 18.260 1.00 80.56 84 GLU A C 1
ATOM 672 O O . GLU A 1 84 ? -14.726 -4.181 18.677 1.00 80.56 84 GLU A O 1
ATOM 677 N N . GLN A 1 85 ? -13.282 -2.497 18.996 1.00 74.25 85 GLN A N 1
ATOM 678 C CA . GLN A 1 85 ? -13.780 -2.150 20.329 1.00 74.25 85 GLN A CA 1
ATOM 679 C C . GLN A 1 85 ? -15.234 -1.670 20.297 1.00 74.25 85 GLN A C 1
ATOM 681 O O . GLN A 1 85 ? -16.037 -2.099 21.122 1.00 74.25 85 GLN A O 1
ATOM 686 N N . SER A 1 86 ? -15.595 -0.802 19.349 1.00 73.44 86 SER A N 1
ATOM 687 C CA . SER A 1 86 ? -16.966 -0.300 19.209 1.00 73.44 86 SER A CA 1
ATOM 688 C C . SER A 1 86 ? -17.941 -1.417 18.809 1.00 73.44 86 SER A C 1
ATOM 690 O O . SER A 1 86 ? -19.017 -1.540 19.393 1.00 73.44 86 SER A O 1
ATOM 692 N N . GLU A 1 87 ? -17.541 -2.287 17.874 1.00 80.38 87 GLU A N 1
ATOM 693 C CA . GLU A 1 87 ? -18.292 -3.489 17.487 1.00 80.38 87 GLU A CA 1
ATOM 694 C C . GLU A 1 87 ? -18.484 -4.437 18.678 1.00 80.38 87 GLU A C 1
ATOM 696 O O . GLU A 1 87 ? -19.590 -4.938 18.895 1.00 80.38 87 GLU A O 1
ATOM 701 N N . TRP A 1 88 ? -17.445 -4.627 19.495 1.00 80.88 88 TRP A N 1
ATOM 702 C CA . TRP A 1 88 ? -17.527 -5.421 20.716 1.00 80.88 88 TRP A CA 1
ATOM 703 C C . TRP A 1 88 ? -18.524 -4.824 21.712 1.00 80.88 88 TRP A C 1
ATOM 705 O O . TRP A 1 88 ? -19.439 -5.535 22.123 1.00 80.88 88 TRP A O 1
ATOM 715 N N . ILE A 1 89 ? -18.424 -3.528 22.037 1.00 74.44 89 ILE A N 1
ATOM 716 C CA . ILE A 1 89 ? -19.351 -2.853 22.965 1.00 74.44 89 ILE A CA 1
ATOM 717 C C . ILE A 1 89 ? -20.800 -2.989 22.481 1.00 74.44 89 ILE A C 1
ATOM 719 O O . ILE A 1 89 ? -21.680 -3.324 23.271 1.00 74.44 89 ILE A O 1
ATOM 723 N N . GLN A 1 90 ? -21.059 -2.789 21.186 1.00 73.56 90 GLN A N 1
ATOM 724 C CA . GLN A 1 90 ? -22.407 -2.934 20.623 1.00 73.56 90 GLN A CA 1
ATOM 725 C C . GLN A 1 90 ? -22.927 -4.378 20.634 1.00 73.56 90 GLN A C 1
ATOM 727 O O . GLN A 1 90 ? -24.139 -4.587 20.619 1.00 73.56 90 GLN A O 1
ATOM 732 N N . SER A 1 91 ? -22.036 -5.372 20.662 1.00 80.06 91 SER A N 1
ATOM 733 C CA . SER A 1 91 ? -22.411 -6.787 20.751 1.00 80.06 91 SER A CA 1
ATOM 734 C C . SER A 1 91 ? -22.772 -7.244 22.170 1.00 80.06 91 SER A C 1
ATOM 736 O O . SER A 1 91 ? -23.341 -8.326 22.332 1.00 80.06 91 SER A O 1
ATOM 738 N N . LEU A 1 92 ? -22.458 -6.446 23.198 1.00 79.88 92 LEU A N 1
ATOM 739 C CA . LEU A 1 92 ? -22.696 -6.816 24.590 1.00 79.88 92 LEU A CA 1
ATOM 740 C C .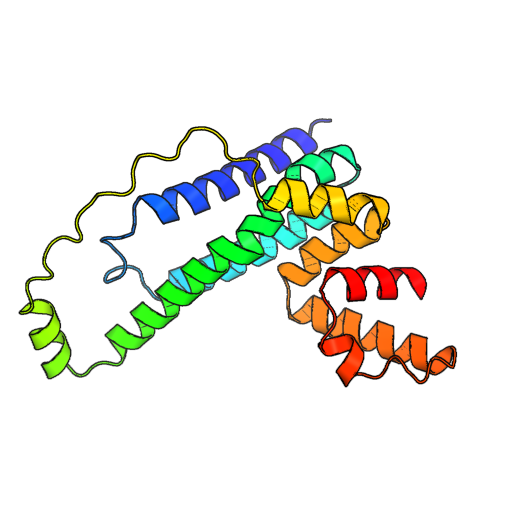 LEU A 1 92 ? -24.185 -6.741 24.967 1.00 79.88 92 LEU A C 1
ATOM 742 O O . LEU A 1 92 ? -24.902 -5.827 24.549 1.00 79.88 92 LEU A O 1
ATOM 746 N N . PRO A 1 93 ? -24.673 -7.663 25.815 1.00 79.44 93 PRO A N 1
ATOM 747 C CA . PRO A 1 93 ? -26.024 -7.586 26.347 1.00 79.44 93 PRO A CA 1
ATOM 748 C C . PRO A 1 93 ? -26.168 -6.407 27.321 1.00 79.44 93 PRO A C 1
ATOM 750 O O . PRO A 1 93 ? -25.225 -5.989 27.993 1.00 79.44 93 PRO A O 1
ATOM 753 N N . ALA A 1 94 ? -27.395 -5.900 27.466 1.00 71.44 94 ALA A N 1
ATOM 754 C CA . ALA A 1 94 ? -27.693 -4.739 28.311 1.00 71.44 94 ALA A CA 1
ATOM 755 C C . ALA A 1 94 ? -27.328 -4.922 29.802 1.00 71.44 94 ALA A C 1
ATOM 757 O O . ALA A 1 94 ? -27.183 -3.934 30.521 1.00 71.44 94 ALA A O 1
ATOM 758 N N . SER A 1 95 ? -27.193 -6.165 30.280 1.00 70.50 95 SER A N 1
ATOM 759 C CA . SER A 1 95 ? -26.691 -6.481 31.625 1.00 70.50 95 SER A CA 1
ATOM 760 C C . SER A 1 95 ? -25.221 -6.107 31.802 1.00 70.50 95 SER A C 1
ATOM 762 O O . SER A 1 95 ? -24.847 -5.580 32.847 1.00 70.50 95 SER A O 1
ATOM 764 N N . ASP A 1 96 ? -24.415 -6.340 30.770 1.00 67.88 96 ASP A N 1
ATOM 765 C CA . ASP A 1 96 ? -22.961 -6.196 30.805 1.00 67.88 96 ASP A CA 1
ATOM 766 C C . ASP A 1 96 ? -22.571 -4.742 30.528 1.00 67.88 96 ASP A C 1
ATOM 768 O O . ASP A 1 96 ? -21.646 -4.219 31.144 1.00 67.88 96 ASP A O 1
ATOM 772 N N . LEU A 1 97 ? -23.358 -4.046 29.696 1.00 66.56 97 LEU A N 1
ATOM 773 C CA . LEU A 1 97 ? -23.259 -2.596 29.501 1.00 66.56 97 LEU A CA 1
ATOM 774 C C . LEU A 1 97 ? -23.484 -1.822 30.807 1.00 66.56 97 LEU A C 1
ATOM 776 O O . LEU A 1 97 ? -22.712 -0.926 31.132 1.00 66.56 97 LEU A O 1
ATOM 780 N N . LYS A 1 98 ? -24.490 -2.210 31.603 1.00 64.69 98 LYS A N 1
ATOM 781 C CA . LYS A 1 98 ? -24.730 -1.601 32.924 1.00 64.69 98 LYS A CA 1
ATOM 782 C C . LYS A 1 98 ? -23.595 -1.869 33.908 1.00 64.69 98 LYS A C 1
ATOM 784 O O . LYS A 1 98 ? -23.307 -1.023 34.748 1.00 64.69 98 LYS A O 1
ATOM 789 N N . LEU A 1 99 ? -22.960 -3.037 33.808 1.00 65.19 99 LEU A N 1
ATOM 790 C CA . LEU A 1 99 ? -21.804 -3.405 34.623 1.00 65.19 99 LEU A CA 1
ATOM 791 C C . LEU A 1 99 ? -20.585 -2.541 34.261 1.00 65.19 99 LEU A C 1
ATOM 793 O O . LEU A 1 99 ? -19.941 -2.005 35.160 1.00 65.19 99 LEU A O 1
ATOM 797 N N . LEU A 1 100 ? -20.347 -2.324 32.964 1.00 63.88 100 LEU A N 1
ATOM 798 C CA . LEU A 1 100 ? -19.314 -1.426 32.437 1.00 63.88 100 LEU A CA 1
ATOM 799 C C . LEU A 1 100 ? -19.536 0.038 32.837 1.00 63.88 100 LEU A C 1
ATOM 801 O O . LEU A 1 100 ? -18.587 0.688 33.259 1.00 63.88 100 LEU A O 1
ATOM 805 N N . GLU A 1 101 ? -20.770 0.546 32.763 1.00 61.59 101 GLU A N 1
ATOM 806 C CA . GLU A 1 101 ? -21.110 1.905 33.222 1.00 61.59 101 GLU A CA 1
ATOM 807 C C . GLU A 1 101 ? -20.952 2.072 34.740 1.00 61.59 101 GLU A C 1
ATOM 809 O O . GLU A 1 101 ? -20.625 3.157 35.216 1.00 61.59 101 GLU A O 1
ATOM 814 N N . SER A 1 102 ? -21.182 1.003 35.509 1.00 58.38 102 SER A N 1
ATOM 815 C CA . SER A 1 102 ? -21.046 1.008 36.971 1.00 58.38 102 SER A CA 1
ATOM 816 C C . SER A 1 102 ? -19.611 0.807 37.469 1.00 58.38 102 SER A C 1
ATOM 818 O O . SER A 1 102 ? -19.333 1.032 38.648 1.00 58.38 102 SER A O 1
ATOM 820 N N . SER A 1 103 ? -18.692 0.387 36.596 1.00 51.06 103 SER A N 1
ATOM 821 C CA . SER A 1 103 ? -17.267 0.335 36.903 1.00 51.06 103 SER A CA 1
ATOM 822 C C . SER A 1 103 ? -16.661 1.722 36.712 1.00 51.06 103 SER A C 1
ATOM 824 O O . SER A 1 103 ? -16.404 2.150 35.590 1.00 51.06 103 SER A O 1
ATOM 826 N N . GLU A 1 104 ? -16.381 2.418 37.815 1.00 49.09 104 GLU A N 1
ATOM 827 C CA . GLU A 1 104 ? -15.488 3.578 37.801 1.00 49.09 104 GLU A CA 1
ATOM 828 C C . GLU A 1 104 ? -14.110 3.128 37.293 1.00 49.09 104 GLU A C 1
ATOM 830 O O . GLU A 1 104 ? -13.303 2.547 38.023 1.00 49.09 104 GLU A O 1
ATOM 835 N N . LEU A 1 105 ? -13.850 3.354 36.004 1.00 49.91 105 LEU A N 1
ATOM 836 C CA . LEU A 1 105 ? -12.527 3.188 35.423 1.00 49.91 105 LEU A CA 1
ATOM 837 C C . LEU A 1 105 ? -11.613 4.217 36.090 1.00 49.91 105 LEU A C 1
ATOM 839 O O . LEU A 1 105 ? -11.678 5.410 35.796 1.00 49.91 105 LEU A O 1
ATOM 843 N N . SER A 1 106 ? -10.786 3.743 37.024 1.00 43.78 106 SER A N 1
ATOM 844 C CA . SER A 1 106 ? -9.704 4.521 37.624 1.00 43.78 106 SER A CA 1
ATOM 845 C C . SER A 1 106 ? -8.949 5.257 36.515 1.00 43.78 106 SER A C 1
ATOM 847 O O . SER A 1 106 ? -8.561 4.607 35.537 1.00 43.78 106 SER A O 1
ATOM 849 N N . PRO A 1 107 ? -8.713 6.576 36.636 1.00 42.09 107 PRO A N 1
ATOM 850 C CA . PRO A 1 107 ? -7.941 7.301 35.644 1.00 42.09 107 PRO A CA 1
ATOM 851 C C . PRO A 1 107 ? -6.586 6.611 35.498 1.00 42.09 107 PRO A C 1
ATOM 853 O O . PRO A 1 107 ? -5.860 6.416 36.475 1.00 42.09 107 PRO A O 1
ATOM 856 N N . VAL A 1 108 ? -6.277 6.187 34.273 1.00 45.22 108 VAL A N 1
ATOM 857 C CA . VAL A 1 108 ? -4.943 5.710 33.912 1.00 45.22 108 VAL A CA 1
ATOM 858 C C . VAL A 1 108 ? -3.966 6.826 34.295 1.00 45.22 108 VAL A C 1
ATOM 860 O O . VAL A 1 108 ? -4.185 7.964 33.866 1.00 45.22 108 VAL A O 1
ATOM 863 N N . PRO A 1 109 ? -2.926 6.560 35.107 1.00 37.75 109 PRO A N 1
ATOM 864 C CA . PRO A 1 109 ? -1.938 7.575 35.436 1.00 37.75 109 PRO A CA 1
ATOM 865 C C . PRO A 1 109 ? -1.350 8.151 34.145 1.00 37.75 109 PRO A C 1
ATOM 867 O O . PRO A 1 109 ? -0.715 7.439 33.367 1.00 37.75 109 PRO A O 1
ATOM 870 N N . GLN A 1 110 ? -1.591 9.442 33.903 1.00 42.25 110 GLN A N 1
ATOM 871 C CA . GLN A 1 110 ? -0.943 10.220 32.849 1.00 42.25 110 GLN A CA 1
ATOM 872 C C . GLN A 1 110 ? 0.529 10.443 33.222 1.00 42.25 110 GLN A C 1
ATOM 874 O O . GLN A 1 110 ? 0.945 11.549 33.542 1.00 42.25 110 GLN A O 1
ATOM 879 N N . GLU A 1 111 ? 1.336 9.391 33.180 1.00 44.06 111 GLU A N 1
ATOM 880 C CA . GLU A 1 111 ? 2.791 9.505 33.203 1.00 44.06 111 GLU A CA 1
ATOM 881 C C . GLU A 1 111 ? 3.356 8.863 31.943 1.00 44.06 111 GLU A C 1
ATOM 883 O O . GLU A 1 111 ? 3.881 7.759 31.965 1.00 44.06 111 GLU A O 1
ATOM 888 N N . MET A 1 112 ? 3.227 9.564 30.815 1.00 39.50 112 MET A N 1
ATOM 889 C CA . MET A 1 112 ? 4.068 9.352 29.631 1.00 39.50 112 MET A CA 1
ATOM 890 C C . MET A 1 112 ? 4.071 10.613 28.753 1.00 39.50 112 MET A C 1
ATOM 892 O O . MET A 1 112 ? 3.796 10.594 27.561 1.00 39.50 112 MET A O 1
ATOM 896 N N . THR A 1 113 ? 4.399 11.757 29.351 1.00 38.97 113 THR A N 1
ATOM 897 C CA . THR A 1 113 ? 4.758 12.979 28.614 1.00 38.97 113 THR A CA 1
ATOM 898 C C . THR A 1 113 ? 6.162 13.407 29.006 1.00 38.97 113 THR A C 1
ATOM 900 O O . THR A 1 113 ? 6.362 14.449 29.618 1.00 38.97 113 THR A O 1
ATOM 903 N N . SER A 1 114 ? 7.158 12.579 28.695 1.00 37.16 114 SER A N 1
ATOM 904 C CA . SER A 1 114 ? 8.557 13.014 28.717 1.00 37.16 114 SER A CA 1
ATOM 905 C C . SER A 1 114 ? 9.414 12.157 27.788 1.00 37.16 114 SER A C 1
ATOM 907 O O . SER A 1 114 ? 10.266 11.395 28.231 1.00 37.16 114 SER A O 1
ATOM 909 N N . ALA A 1 115 ? 9.178 12.281 26.482 1.00 36.12 115 ALA A N 1
ATOM 910 C CA . ALA A 1 115 ? 10.110 11.840 25.443 1.00 36.12 115 ALA A CA 1
ATOM 911 C C . ALA A 1 115 ? 9.848 12.608 24.134 1.00 36.12 115 ALA A C 1
ATOM 913 O O . ALA A 1 115 ? 9.627 12.021 23.086 1.00 36.12 115 ALA A O 1
ATOM 914 N N . LEU A 1 116 ? 9.811 13.942 24.189 1.00 39.69 116 LEU A N 1
ATOM 915 C CA . LEU A 1 116 ? 9.677 14.796 22.993 1.00 39.69 116 LEU A CA 1
ATOM 916 C C . LEU A 1 116 ? 11.027 15.316 22.471 1.00 39.69 116 LEU A C 1
ATOM 918 O O . LEU A 1 116 ? 11.074 16.257 21.687 1.00 39.69 116 LEU A O 1
ATOM 922 N N . SER A 1 117 ? 12.138 14.711 22.889 1.00 38.00 117 SER A N 1
ATOM 923 C CA . SER A 1 117 ? 13.478 15.114 22.469 1.00 38.00 117 SER A CA 1
ATOM 924 C C . SER A 1 117 ? 14.214 13.884 21.949 1.00 38.00 117 SER A C 1
ATOM 926 O O . SER A 1 117 ? 14.524 12.990 22.731 1.00 38.00 117 SER A O 1
ATOM 928 N N . ASN A 1 118 ? 14.455 13.857 20.634 1.00 40.78 118 ASN A N 1
ATOM 929 C CA . ASN A 1 118 ? 15.093 12.799 19.832 1.00 40.78 118 ASN A CA 1
ATOM 930 C C . ASN A 1 118 ? 14.154 11.715 19.282 1.00 40.78 118 ASN A C 1
ATOM 932 O O . ASN A 1 118 ? 14.320 10.535 19.573 1.00 40.78 118 ASN A O 1
ATOM 936 N N . PHE A 1 119 ? 13.216 12.097 18.414 1.00 42.22 119 PHE A N 1
ATOM 937 C CA . PHE A 1 119 ? 12.607 11.143 17.488 1.00 42.22 119 PHE A CA 1
ATOM 938 C C . PHE A 1 119 ? 13.149 11.387 16.083 1.00 42.22 119 PHE A C 1
ATOM 940 O O . PHE A 1 119 ? 12.643 12.216 15.331 1.00 42.22 119 PHE A O 1
ATOM 947 N N . GLU A 1 120 ? 14.190 10.641 15.728 1.00 49.53 120 GLU A N 1
ATOM 948 C CA . GLU A 1 120 ? 14.307 10.189 14.348 1.00 49.53 120 GLU A CA 1
ATOM 949 C C . GLU A 1 120 ? 13.054 9.339 14.091 1.00 49.53 120 GLU A C 1
ATOM 951 O O . GLU A 1 120 ? 12.824 8.345 14.782 1.00 49.53 120 GLU A O 1
ATOM 956 N N . VAL A 1 121 ? 12.171 9.810 13.210 1.00 60.72 121 VAL A N 1
ATOM 957 C CA . VAL A 1 121 ? 10.903 9.138 12.901 1.00 60.72 121 VAL A CA 1
ATOM 958 C C . VAL A 1 121 ? 11.261 7.772 12.297 1.00 60.72 121 VAL A C 1
ATOM 960 O O . VAL A 1 121 ? 11.911 7.752 11.249 1.00 60.72 121 VAL A O 1
ATOM 963 N N . PRO A 1 122 ? 10.924 6.634 12.937 1.00 75.56 122 PRO A N 1
ATOM 964 C CA . PRO A 1 122 ? 11.369 5.311 12.487 1.00 75.56 122 PRO A CA 1
ATOM 965 C C . PRO A 1 122 ? 11.075 5.037 11.006 1.00 75.56 122 PRO A C 1
ATOM 967 O O . PRO A 1 122 ? 11.860 4.391 10.316 1.00 75.56 122 PRO A O 1
ATOM 970 N N . GLU A 1 123 ? 9.975 5.584 10.494 1.00 78.38 123 GLU A N 1
ATOM 971 C CA . GLU A 1 123 ? 9.532 5.470 9.108 1.00 78.38 123 GLU A CA 1
ATOM 972 C C . GLU A 1 123 ? 10.466 6.179 8.122 1.00 78.38 123 GLU A C 1
ATOM 974 O O . GLU A 1 123 ? 10.663 5.676 7.016 1.00 78.38 123 GLU A O 1
ATOM 979 N N . GLN A 1 124 ? 11.086 7.295 8.522 1.00 77.88 124 GLN A N 1
ATOM 980 C CA . GLN A 1 124 ? 12.089 7.994 7.712 1.00 77.88 124 GLN A CA 1
ATOM 981 C C . GLN A 1 124 ? 13.321 7.111 7.519 1.00 77.88 124 GLN A C 1
ATOM 983 O O . GLN A 1 124 ? 13.796 6.934 6.400 1.00 77.88 124 GLN A O 1
ATOM 988 N N . LYS A 1 125 ? 13.803 6.492 8.599 1.00 82.00 125 LYS A N 1
ATOM 989 C CA . LYS A 1 125 ? 14.961 5.597 8.549 1.00 82.00 125 LYS A CA 1
ATOM 990 C C . LYS A 1 125 ? 14.682 4.349 7.714 1.00 82.00 125 LYS A C 1
ATOM 992 O O . LYS A 1 125 ? 15.496 3.963 6.879 1.00 82.00 125 LYS A O 1
ATOM 997 N N . ILE A 1 126 ? 13.503 3.750 7.896 1.00 82.62 126 ILE A N 1
ATOM 998 C CA . ILE A 1 126 ? 13.041 2.632 7.066 1.00 82.62 126 ILE A CA 1
ATOM 999 C C . ILE A 1 126 ? 13.036 3.051 5.594 1.00 82.62 126 ILE A C 1
ATOM 1001 O O . ILE A 1 126 ? 13.558 2.329 4.749 1.00 82.62 126 ILE A O 1
ATOM 1005 N N . TYR A 1 127 ? 12.495 4.226 5.275 1.00 84.88 127 TYR A N 1
ATOM 1006 C CA . TYR A 1 127 ? 12.481 4.727 3.908 1.00 84.88 127 TYR A CA 1
ATOM 1007 C C . TYR A 1 127 ? 13.889 4.919 3.330 1.00 84.88 127 TYR A C 1
ATOM 1009 O O . TYR A 1 127 ? 14.153 4.480 2.213 1.00 84.88 127 TYR A O 1
ATOM 1017 N N . GLU A 1 128 ? 14.818 5.497 4.086 1.00 85.94 128 GLU A N 1
ATOM 1018 C CA . GLU A 1 128 ? 16.200 5.706 3.640 1.00 85.94 128 GLU A CA 1
ATOM 1019 C C . GLU A 1 128 ? 16.950 4.394 3.370 1.00 85.94 128 GLU A C 1
ATOM 1021 O O . GLU A 1 128 ? 17.721 4.311 2.413 1.00 85.94 128 GLU A O 1
ATOM 1026 N N . GLU A 1 129 ? 16.687 3.339 4.144 1.00 86.44 129 GLU A N 1
ATOM 1027 C CA . GLU A 1 129 ? 17.250 2.002 3.905 1.00 86.44 129 GLU A CA 1
ATOM 1028 C C . GLU A 1 129 ? 16.637 1.289 2.690 1.00 86.44 129 GLU A C 1
ATOM 1030 O O . GLU A 1 129 ? 17.261 0.401 2.091 1.00 86.44 129 GLU A O 1
ATOM 1035 N N . LEU A 1 130 ? 15.395 1.635 2.360 1.00 82.94 130 LEU A N 1
ATOM 1036 C CA . LEU A 1 130 ? 14.609 1.046 1.282 1.00 82.94 130 LEU A CA 1
ATOM 1037 C C . LEU A 1 130 ? 14.846 1.742 -0.059 1.00 82.94 130 LEU A C 1
ATOM 1039 O O . LEU A 1 130 ? 14.945 1.074 -1.087 1.00 82.94 130 LEU A O 1
ATOM 1043 N N . LYS A 1 131 ? 15.006 3.064 -0.044 1.00 86.69 131 LYS A N 1
ATOM 1044 C CA . LYS A 1 131 ? 15.218 3.907 -1.221 1.00 86.69 131 LYS A CA 1
ATOM 1045 C C . LYS A 1 131 ? 16.316 3.401 -2.171 1.00 86.69 131 LYS A C 1
ATOM 1047 O O . LYS A 1 131 ? 16.041 3.326 -3.363 1.00 86.69 131 LYS A O 1
ATOM 1052 N N . PRO A 1 132 ? 17.525 2.998 -1.725 1.00 87.50 132 PRO A N 1
ATOM 1053 C CA . PRO A 1 132 ? 18.556 2.500 -2.641 1.00 87.50 132 PRO A CA 1
ATOM 1054 C C . PRO A 1 132 ? 18.284 1.086 -3.183 1.00 87.50 132 PRO A C 1
ATOM 1056 O O . PRO A 1 132 ? 18.984 0.646 -4.091 1.00 87.50 132 PRO A O 1
ATOM 1059 N N . LYS A 1 133 ? 17.312 0.351 -2.628 1.00 86.25 133 LYS A N 1
ATOM 1060 C CA . LYS A 1 133 ? 16.993 -1.038 -3.008 1.00 86.25 133 LYS A CA 1
ATOM 1061 C C . LYS A 1 133 ? 15.847 -1.133 -4.018 1.00 86.25 133 LYS A C 1
ATOM 1063 O O . LYS A 1 133 ? 15.515 -2.241 -4.440 1.00 86.25 133 LYS A O 1
ATOM 1068 N N . SER A 1 134 ? 15.248 -0.002 -4.386 1.00 88.12 134 SER A N 1
ATOM 1069 C CA . SER A 1 134 ? 14.027 0.052 -5.185 1.00 88.12 134 SER A CA 1
ATOM 1070 C C . SER A 1 134 ? 14.059 1.190 -6.196 1.00 88.12 134 SER A C 1
ATOM 1072 O O . SER A 1 134 ? 14.734 2.201 -6.011 1.00 88.12 134 SER A O 1
ATOM 1074 N N . HIS A 1 135 ? 13.296 1.030 -7.275 1.00 90.06 135 HIS A N 1
ATOM 1075 C CA . HIS A 1 135 ? 13.073 2.096 -8.244 1.00 90.06 135 HIS A CA 1
ATOM 1076 C C . HIS A 1 135 ? 11.954 3.029 -7.780 1.00 90.06 135 HIS A C 1
ATOM 1078 O O . HIS A 1 135 ? 11.064 2.623 -7.031 1.00 90.06 135 HIS A O 1
ATOM 1084 N N . PHE A 1 136 ? 11.980 4.273 -8.266 1.00 90.50 136 PHE A N 1
ATOM 1085 C CA . PHE A 1 136 ? 10.968 5.290 -7.971 1.00 90.50 136 PHE A CA 1
ATOM 1086 C C . PHE A 1 136 ? 9.536 4.769 -8.176 1.00 90.50 136 PHE A C 1
ATOM 1088 O O . PHE A 1 136 ? 8.705 4.875 -7.275 1.00 90.50 136 PHE A O 1
ATOM 1095 N N . ASP A 1 137 ? 9.258 4.142 -9.323 1.00 91.56 137 ASP A N 1
ATOM 1096 C CA . ASP A 1 137 ? 7.923 3.617 -9.625 1.00 91.56 137 ASP A CA 1
ATOM 1097 C C . ASP A 1 137 ? 7.505 2.486 -8.677 1.00 91.56 137 ASP A C 1
ATOM 1099 O O . ASP A 1 137 ? 6.339 2.413 -8.286 1.00 91.56 137 ASP A O 1
ATOM 1103 N N . SER A 1 138 ? 8.453 1.647 -8.248 1.00 92.62 138 SER A N 1
ATOM 1104 C CA . SER A 1 138 ? 8.200 0.574 -7.282 1.00 92.62 138 SER A CA 1
ATOM 1105 C C . SER A 1 138 ? 7.916 1.121 -5.885 1.00 92.62 138 SER A C 1
ATOM 1107 O O . SER A 1 138 ? 6.983 0.661 -5.236 1.00 92.62 138 SER A O 1
ATOM 1109 N N . LEU A 1 139 ? 8.655 2.144 -5.444 1.00 92.25 139 LEU A N 1
ATOM 1110 C CA . LEU A 1 139 ? 8.415 2.820 -4.164 1.00 92.25 139 LEU A CA 1
ATOM 1111 C C . LEU A 1 139 ? 7.052 3.522 -4.143 1.00 92.25 139 LEU A C 1
ATOM 1113 O O . LEU A 1 139 ? 6.324 3.449 -3.155 1.00 92.25 139 LEU A O 1
ATOM 1117 N N . ARG A 1 140 ? 6.677 4.169 -5.250 1.00 92.88 140 ARG A N 1
ATOM 1118 C CA . ARG A 1 140 ? 5.354 4.780 -5.406 1.00 92.88 140 ARG A CA 1
ATOM 1119 C C . ARG A 1 140 ? 4.246 3.731 -5.368 1.00 92.88 140 ARG A C 1
ATOM 1121 O O . ARG A 1 140 ? 3.220 3.947 -4.730 1.00 92.88 140 ARG A O 1
ATOM 1128 N N . ASP A 1 141 ? 4.427 2.607 -6.055 1.00 94.19 141 ASP A N 1
ATOM 1129 C CA . ASP A 1 141 ? 3.423 1.544 -6.078 1.00 94.19 141 ASP A CA 1
ATOM 1130 C C . ASP A 1 141 ? 3.313 0.828 -4.737 1.00 94.19 141 ASP A C 1
ATOM 1132 O O . ASP A 1 141 ? 2.202 0.518 -4.321 1.00 94.19 141 ASP A O 1
ATOM 1136 N N . GLN A 1 142 ? 4.414 0.659 -4.008 1.00 93.75 142 GLN A N 1
ATOM 1137 C CA . GLN A 1 142 ? 4.399 0.107 -2.659 1.00 93.75 142 GLN A CA 1
ATOM 1138 C C . GLN A 1 142 ? 3.430 0.860 -1.737 1.00 93.75 142 GLN A C 1
ATOM 1140 O O . GLN A 1 142 ? 2.651 0.217 -1.035 1.00 93.75 142 GLN A O 1
ATOM 1145 N N . LEU A 1 143 ? 3.423 2.200 -1.765 1.00 91.44 143 LEU A N 1
ATOM 1146 C CA . LEU A 1 143 ? 2.478 3.001 -0.973 1.00 91.44 143 LEU A CA 1
ATOM 1147 C C . LEU A 1 143 ? 1.018 2.661 -1.307 1.00 91.44 143 LEU A C 1
ATOM 1149 O O . LEU A 1 143 ? 0.168 2.587 -0.417 1.00 91.44 143 LEU A O 1
ATOM 1153 N N . LYS A 1 144 ? 0.730 2.381 -2.582 1.00 93.56 144 LYS A N 1
ATOM 1154 C CA . LYS A 1 144 ? -0.603 1.964 -3.034 1.00 93.56 144 LYS A CA 1
ATOM 1155 C C . LYS A 1 144 ? -0.950 0.564 -2.533 1.00 93.56 144 LYS A C 1
ATOM 1157 O O . LYS A 1 144 ? -2.092 0.350 -2.134 1.00 93.56 144 LYS A O 1
ATOM 1162 N N . LEU A 1 145 ? 0.006 -0.370 -2.531 1.00 94.25 145 LEU A N 1
ATOM 1163 C CA . LEU A 1 145 ? -0.215 -1.736 -2.032 1.00 94.25 145 LEU A CA 1
ATOM 1164 C C . LEU A 1 145 ? -0.499 -1.741 -0.523 1.00 94.25 145 LEU A C 1
ATOM 1166 O O . LEU A 1 145 ? -1.431 -2.409 -0.084 1.00 94.25 145 LEU A O 1
ATOM 1170 N N . MET A 1 146 ? 0.215 -0.912 0.249 1.00 91.12 146 MET A N 1
ATOM 1171 C CA . MET A 1 146 ? -0.026 -0.742 1.690 1.00 91.12 146 MET A CA 1
ATOM 1172 C C . MET A 1 146 ? -1.442 -0.216 1.985 1.00 91.12 146 MET A C 1
ATOM 1174 O O . MET A 1 146 ? -2.082 -0.609 2.965 1.00 91.12 146 MET A O 1
ATOM 1178 N N . ALA A 1 147 ? -1.955 0.671 1.128 1.00 88.56 147 ALA A N 1
ATOM 1179 C CA . ALA A 1 147 ? -3.289 1.241 1.274 1.00 88.56 147 ALA A CA 1
ATOM 1180 C C . ALA A 1 147 ? -4.408 0.342 0.723 1.00 88.56 147 ALA A C 1
ATOM 1182 O O . ALA A 1 147 ? -5.522 0.381 1.252 1.00 88.56 147 ALA A O 1
ATOM 1183 N N . SER A 1 148 ? -4.136 -0.475 -0.299 1.00 93.06 148 SER A N 1
ATOM 1184 C CA . SER A 1 148 ? -5.146 -1.243 -1.036 1.00 93.06 148 SER A CA 1
ATOM 1185 C C . SER A 1 148 ? -4.819 -2.743 -1.110 1.00 93.06 148 SER A C 1
ATOM 1187 O O . SER A 1 148 ? -4.051 -3.173 -1.978 1.00 93.06 148 SER A O 1
ATOM 1189 N N . PRO A 1 149 ? -5.467 -3.571 -0.266 1.00 90.00 149 PRO A N 1
ATOM 1190 C CA . PRO A 1 149 ? -5.344 -5.031 -0.321 1.00 90.00 149 PRO A CA 1
ATOM 1191 C C . PRO A 1 149 ? -5.775 -5.637 -1.666 1.00 90.00 149 PRO A C 1
ATOM 1193 O O . PRO A 1 149 ? -5.209 -6.639 -2.114 1.00 90.00 149 PRO A O 1
ATOM 1196 N N . ASP A 1 150 ? -6.751 -5.020 -2.337 1.00 92.50 150 ASP A N 1
ATOM 1197 C CA . ASP A 1 150 ? -7.227 -5.464 -3.650 1.00 92.50 150 ASP A CA 1
ATOM 1198 C C . ASP A 1 150 ? -6.152 -5.254 -4.722 1.00 92.50 150 ASP A C 1
ATOM 1200 O O . ASP A 1 150 ? -5.871 -6.148 -5.525 1.00 92.50 150 ASP A O 1
ATOM 1204 N N . LEU A 1 151 ? -5.496 -4.087 -4.705 1.00 93.25 151 LEU A N 1
ATOM 1205 C CA . LEU A 1 151 ? -4.398 -3.794 -5.624 1.00 93.25 151 LEU A CA 1
ATOM 1206 C C . LEU A 1 151 ? -3.201 -4.708 -5.358 1.00 93.25 151 LEU A C 1
ATOM 1208 O O . LEU A 1 151 ? -2.597 -5.219 -6.301 1.00 93.25 151 LEU A O 1
ATOM 1212 N N . ARG A 1 152 ? -2.907 -4.966 -4.080 1.00 93.62 152 ARG A N 1
ATOM 1213 C CA . ARG A 1 152 ? -1.892 -5.936 -3.671 1.00 93.62 152 ARG A CA 1
ATOM 1214 C C . ARG A 1 152 ? -2.167 -7.319 -4.254 1.00 93.62 152 ARG A C 1
ATOM 1216 O O . ARG A 1 152 ? -1.294 -7.876 -4.910 1.00 93.62 152 ARG A O 1
ATOM 1223 N N . SER A 1 153 ? -3.387 -7.829 -4.105 1.00 93.56 153 SER A N 1
ATOM 1224 C CA . SER A 1 153 ? -3.778 -9.143 -4.637 1.00 93.56 153 SER A CA 1
ATOM 1225 C C . SER A 1 153 ? -3.611 -9.228 -6.160 1.00 93.56 153 SER A C 1
ATOM 1227 O O . SER A 1 153 ? -3.180 -10.253 -6.690 1.00 93.56 153 SER A O 1
ATOM 1229 N N . LYS A 1 154 ? -3.901 -8.134 -6.877 1.00 94.62 154 LYS A N 1
ATOM 1230 C CA . LYS A 1 154 ? -3.674 -8.045 -8.324 1.00 94.62 154 LYS A CA 1
ATOM 1231 C C . LYS A 1 154 ? -2.184 -8.129 -8.678 1.00 94.62 154 LYS A C 1
ATOM 1233 O O . LYS A 1 154 ? -1.819 -8.895 -9.566 1.00 94.62 154 LYS A O 1
ATOM 1238 N N . TYR A 1 155 ? -1.326 -7.386 -7.977 1.00 94.69 155 TYR A N 1
ATOM 1239 C CA . TYR A 1 155 ? 0.124 -7.424 -8.205 1.00 94.69 155 TYR A CA 1
ATOM 1240 C C . TYR A 1 155 ? 0.702 -8.809 -7.897 1.00 94.69 155 TYR A C 1
ATOM 1242 O O . TYR A 1 155 ? 1.513 -9.315 -8.667 1.00 94.69 155 TYR A O 1
ATOM 1250 N N . GLU A 1 156 ? 0.260 -9.445 -6.808 1.00 94.56 156 GLU A N 1
ATOM 1251 C CA . GLU A 1 156 ? 0.664 -10.809 -6.455 1.00 94.56 156 GLU A CA 1
ATOM 1252 C C . GLU A 1 156 ? 0.346 -11.797 -7.588 1.00 94.56 156 GLU A C 1
ATOM 1254 O O . GLU A 1 156 ? 1.209 -12.587 -7.974 1.00 94.56 156 GLU A O 1
ATOM 1259 N N . TYR A 1 157 ? -0.864 -11.724 -8.154 1.00 94.06 157 TYR A N 1
ATOM 1260 C CA . TYR A 1 157 ? -1.269 -12.568 -9.278 1.00 94.06 157 TYR A CA 1
ATOM 1261 C C . TYR A 1 157 ? -0.376 -12.359 -10.508 1.00 94.06 157 TYR A C 1
ATOM 1263 O O . TYR A 1 157 ? 0.172 -13.329 -11.035 1.00 94.06 157 TYR A O 1
ATOM 1271 N N . GLU A 1 158 ? -0.182 -11.107 -10.930 1.00 94.50 158 GLU A N 1
ATOM 1272 C CA . GLU A 1 158 ? 0.617 -10.786 -12.120 1.00 94.50 158 GLU A CA 1
ATOM 1273 C C . GLU A 1 158 ? 2.088 -11.194 -11.955 1.00 94.50 158 GLU A C 1
ATOM 1275 O O . GLU A 1 158 ? 2.692 -11.746 -12.877 1.00 94.50 158 GLU A O 1
ATOM 1280 N N . VAL A 1 159 ? 2.664 -10.988 -10.765 1.00 94.50 159 VAL A N 1
ATOM 1281 C CA . VAL A 1 159 ? 4.031 -11.426 -10.449 1.00 94.50 159 VAL A CA 1
ATOM 1282 C C . VAL A 1 159 ? 4.154 -12.940 -10.566 1.00 94.50 159 VAL A C 1
ATOM 1284 O O . VAL A 1 159 ? 5.103 -13.425 -11.180 1.00 94.50 159 VAL A O 1
ATOM 1287 N N . VAL A 1 160 ? 3.212 -13.700 -10.001 1.00 94.06 160 VAL A N 1
ATOM 1288 C CA . VAL A 1 160 ? 3.240 -15.167 -10.070 1.00 94.06 160 VAL A CA 1
ATOM 1289 C C . VAL A 1 160 ? 3.104 -15.635 -11.514 1.00 94.06 160 VAL A C 1
ATOM 1291 O O . VAL A 1 160 ? 3.902 -16.460 -11.955 1.00 94.06 160 VAL A O 1
ATOM 1294 N N . GLU A 1 161 ? 2.137 -15.108 -12.263 1.00 94.06 161 GLU A N 1
ATOM 1295 C CA . GLU A 1 161 ? 1.901 -15.485 -13.658 1.00 94.06 161 GLU A CA 1
ATOM 1296 C C . GLU A 1 161 ? 3.158 -15.275 -14.513 1.00 94.06 161 GLU A C 1
ATOM 1298 O O . GLU A 1 161 ? 3.656 -16.213 -15.147 1.00 94.06 161 GLU A O 1
ATOM 1303 N N . LYS A 1 162 ? 3.732 -14.069 -14.463 1.00 93.25 162 LYS A N 1
ATOM 1304 C CA . LYS A 1 162 ? 4.927 -13.723 -15.237 1.00 93.25 162 LYS A CA 1
ATOM 1305 C C . LYS A 1 162 ? 6.168 -14.481 -14.776 1.00 93.25 162 LYS A C 1
ATOM 1307 O O . LYS A 1 162 ? 6.964 -14.918 -15.607 1.00 93.25 162 LYS A O 1
ATOM 1312 N N . ALA A 1 163 ? 6.330 -14.699 -13.473 1.00 92.12 163 ALA A N 1
ATOM 1313 C CA . ALA A 1 163 ? 7.444 -15.480 -12.953 1.00 92.12 163 ALA A CA 1
ATOM 1314 C C . ALA A 1 163 ? 7.397 -16.936 -13.437 1.00 92.12 163 ALA A C 1
ATOM 1316 O O . ALA A 1 163 ? 8.431 -17.485 -13.827 1.00 92.12 163 ALA A O 1
ATOM 1317 N N . GLN A 1 164 ? 6.212 -17.559 -13.452 1.00 91.12 164 GLN A N 1
ATOM 1318 C CA . GLN A 1 164 ? 6.046 -18.917 -13.973 1.00 91.12 164 GLN A CA 1
ATOM 1319 C C . GLN A 1 164 ? 6.308 -18.975 -15.483 1.00 91.12 164 GLN A C 1
ATOM 1321 O O . GLN A 1 164 ? 7.012 -19.882 -15.932 1.00 91.12 164 GLN A O 1
ATOM 1326 N N . ALA A 1 165 ? 5.817 -17.995 -16.251 1.00 90.38 165 ALA A N 1
ATOM 1327 C CA . ALA A 1 165 ? 6.078 -17.894 -17.689 1.00 90.38 165 ALA A CA 1
ATOM 1328 C C . ALA A 1 165 ? 7.581 -17.763 -18.007 1.00 90.38 165 ALA A C 1
ATOM 1330 O O . ALA A 1 165 ? 8.074 -18.387 -18.945 1.00 90.38 165 ALA A O 1
ATOM 1331 N N . SER A 1 166 ? 8.327 -17.036 -17.172 1.00 89.69 166 SER A N 1
ATOM 1332 C CA . SER A 1 166 ? 9.784 -16.865 -17.274 1.00 89.69 166 SER A CA 1
ATOM 1333 C C . SER A 1 166 ? 10.598 -18.023 -16.669 1.00 89.69 166 SER A C 1
ATOM 1335 O O . SER A 1 166 ? 11.825 -17.974 -16.629 1.00 89.69 166 SER A O 1
ATOM 1337 N N . GLY A 1 167 ? 9.943 -19.087 -16.190 1.00 89.44 167 GLY A N 1
ATOM 1338 C CA . GLY A 1 167 ? 10.602 -20.289 -15.666 1.00 89.44 167 GLY A CA 1
ATOM 1339 C C . GLY A 1 167 ? 11.070 -20.203 -14.206 1.00 89.44 167 GLY A C 1
ATOM 1340 O O . GLY A 1 167 ? 11.711 -21.138 -13.713 1.00 89.44 167 GLY A O 1
ATOM 1341 N N . HIS A 1 168 ? 10.723 -19.143 -13.471 1.00 87.81 168 HIS A N 1
ATOM 1342 C CA . HIS A 1 168 ? 11.065 -18.969 -12.056 1.00 87.81 168 HIS A CA 1
ATOM 1343 C C . HIS A 1 168 ? 10.125 -19.763 -11.137 1.00 87.81 168 HIS A C 1
ATOM 1345 O O . HIS A 1 168 ? 9.281 -19.222 -10.424 1.00 87.81 168 HIS A O 1
ATOM 1351 N N . LYS A 1 169 ? 10.327 -21.083 -11.081 1.00 83.00 169 LYS A N 1
ATOM 1352 C CA . LYS A 1 169 ? 9.505 -22.024 -10.290 1.00 83.00 169 LYS A CA 1
ATOM 1353 C C . LYS A 1 169 ? 9.504 -21.775 -8.772 1.00 83.00 169 LYS A C 1
ATOM 1355 O O . LYS A 1 169 ? 8.678 -22.359 -8.072 1.00 83.00 169 LYS A O 1
ATOM 1360 N N . ALA A 1 170 ? 10.429 -20.960 -8.263 1.00 85.75 170 ALA A N 1
ATOM 1361 C CA . ALA A 1 170 ? 10.516 -20.592 -6.849 1.00 85.75 170 ALA A CA 1
ATOM 1362 C C . ALA A 1 170 ? 9.474 -19.535 -6.437 1.00 85.75 170 ALA A C 1
ATOM 1364 O O . ALA A 1 170 ? 9.018 -19.545 -5.297 1.00 85.75 170 ALA A O 1
ATOM 1365 N N . LEU A 1 171 ? 9.055 -18.663 -7.362 1.00 87.44 171 LEU A N 1
ATOM 1366 C CA . LEU A 1 171 ? 8.064 -17.613 -7.112 1.00 87.44 171 LEU A CA 1
ATOM 1367 C C . LEU A 1 171 ? 6.651 -18.173 -7.306 1.00 87.44 171 LEU A C 1
ATOM 1369 O O . LEU A 1 171 ? 5.994 -17.969 -8.326 1.00 87.44 171 LEU A O 1
ATOM 1373 N N . LYS A 1 172 ? 6.218 -18.965 -6.326 1.00 90.12 172 LYS A N 1
ATOM 1374 C CA . LYS A 1 172 ? 4.858 -19.513 -6.245 1.00 90.12 172 LYS A CA 1
ATOM 1375 C C . LYS A 1 172 ? 3.956 -18.579 -5.441 1.00 90.12 172 LYS A C 1
ATOM 1377 O O . LYS A 1 172 ? 4.453 -17.792 -4.638 1.00 90.12 172 LYS A O 1
ATOM 1382 N N . ALA A 1 173 ? 2.642 -18.733 -5.604 1.00 88.19 173 ALA A N 1
ATOM 1383 C CA . ALA A 1 173 ? 1.633 -17.914 -4.929 1.00 88.19 173 ALA A CA 1
ATOM 1384 C C . ALA A 1 173 ? 1.865 -17.779 -3.415 1.00 88.19 173 ALA A C 1
ATOM 1386 O O . ALA A 1 173 ? 1.865 -16.665 -2.905 1.00 88.19 173 ALA A O 1
ATOM 1387 N N . ASP A 1 174 ? 2.162 -18.878 -2.716 1.00 89.56 174 ASP A N 1
ATOM 1388 C CA . ASP A 1 174 ? 2.393 -18.846 -1.265 1.00 89.56 174 ASP A CA 1
ATOM 1389 C C . ASP A 1 174 ? 3.600 -17.981 -0.870 1.00 89.56 174 ASP A C 1
ATOM 1391 O O . ASP A 1 174 ? 3.550 -17.260 0.124 1.00 89.56 174 ASP A O 1
ATOM 1395 N N . VAL A 1 175 ? 4.674 -18.022 -1.667 1.00 89.62 175 VAL A N 1
ATOM 1396 C CA . VAL A 1 175 ? 5.904 -17.248 -1.428 1.00 89.62 175 VAL A CA 1
ATOM 1397 C C . VAL A 1 175 ? 5.657 -15.765 -1.692 1.00 89.62 175 VAL A C 1
ATOM 1399 O O . VAL A 1 175 ? 6.036 -14.911 -0.891 1.00 89.62 175 VAL A O 1
ATOM 1402 N N . VAL A 1 176 ? 4.992 -15.454 -2.805 1.00 89.75 176 VAL A N 1
ATOM 1403 C CA . VAL A 1 176 ? 4.692 -14.070 -3.190 1.00 89.75 176 VAL A CA 1
ATOM 1404 C C . VAL A 1 176 ? 3.730 -13.433 -2.184 1.00 89.75 176 VAL A C 1
ATOM 1406 O O . VAL A 1 176 ? 3.978 -12.321 -1.734 1.00 89.75 176 VAL A O 1
ATOM 1409 N N . LYS A 1 177 ? 2.714 -14.168 -1.722 1.00 90.75 177 LYS A N 1
ATOM 1410 C CA . LYS A 1 177 ? 1.747 -13.685 -0.727 1.00 90.75 177 LYS A CA 1
ATOM 1411 C C . LYS A 1 177 ? 2.376 -13.349 0.631 1.00 90.75 177 LYS A C 1
ATOM 1413 O O . LYS A 1 177 ? 1.941 -12.412 1.294 1.00 90.75 177 LYS A O 1
ATOM 1418 N N . GLN A 1 178 ? 3.402 -14.094 1.049 1.00 90.31 178 GLN A N 1
ATOM 1419 C CA . GLN A 1 178 ? 4.140 -13.841 2.298 1.00 90.31 178 GLN A CA 1
ATOM 1420 C C . GLN A 1 178 ? 5.169 -12.707 2.182 1.00 90.31 178 GLN A C 1
ATOM 1422 O O . GLN A 1 178 ? 5.750 -12.292 3.185 1.00 90.31 178 GLN A O 1
ATOM 1427 N N . SER A 1 179 ? 5.428 -12.219 0.970 1.00 90.06 179 SER A N 1
ATOM 1428 C CA . SER A 1 179 ? 6.422 -11.176 0.731 1.00 90.06 179 SER A CA 1
ATOM 1429 C C . SER A 1 179 ? 5.909 -9.803 1.181 1.00 90.06 179 SER A C 1
ATOM 1431 O O . SER A 1 179 ? 4.707 -9.565 1.275 1.00 90.06 179 SER A O 1
ATOM 1433 N N . SER A 1 180 ? 6.809 -8.865 1.471 1.00 90.38 180 SER A N 1
ATOM 1434 C CA . SER A 1 180 ? 6.414 -7.493 1.818 1.00 90.38 180 SER A CA 1
ATOM 1435 C C . SER A 1 180 ? 5.818 -6.750 0.614 1.00 90.38 180 SER A C 1
ATOM 1437 O O . SER A 1 180 ? 6.080 -7.118 -0.533 1.00 90.38 180 SER A O 1
ATOM 1439 N N . ASP A 1 181 ? 5.066 -5.667 0.862 1.00 91.75 181 ASP A N 1
ATOM 1440 C CA . ASP A 1 181 ? 4.573 -4.781 -0.213 1.00 91.75 181 ASP A CA 1
ATOM 1441 C C . ASP A 1 181 ? 5.719 -4.305 -1.114 1.00 91.75 181 ASP A C 1
ATOM 1443 O O . ASP A 1 181 ? 5.585 -4.267 -2.333 1.00 91.75 181 ASP A O 1
ATOM 1447 N N . MET A 1 182 ? 6.880 -4.019 -0.515 1.00 87.81 182 MET A N 1
ATOM 1448 C CA . MET A 1 182 ? 8.087 -3.642 -1.247 1.00 87.81 182 MET A CA 1
ATOM 1449 C C . MET A 1 182 ? 8.530 -4.729 -2.223 1.00 87.81 182 MET A C 1
ATOM 1451 O O . MET A 1 182 ? 8.801 -4.457 -3.388 1.00 87.81 182 MET A O 1
ATOM 1455 N N . ALA A 1 183 ? 8.645 -5.967 -1.740 1.00 90.50 183 ALA A N 1
ATOM 1456 C CA . ALA A 1 183 ? 9.120 -7.071 -2.558 1.00 90.50 183 ALA A CA 1
ATOM 1457 C C . ALA A 1 183 ? 8.159 -7.339 -3.721 1.00 90.50 183 ALA A C 1
ATOM 1459 O O . ALA A 1 183 ? 8.613 -7.536 -4.844 1.00 90.50 183 ALA A O 1
ATOM 1460 N N . ILE A 1 184 ? 6.848 -7.277 -3.476 1.00 93.75 184 ILE A N 1
ATOM 1461 C CA . ILE A 1 184 ? 5.830 -7.437 -4.520 1.00 93.75 184 ILE A CA 1
ATOM 1462 C C . ILE A 1 184 ? 5.920 -6.306 -5.548 1.00 93.75 184 ILE A C 1
ATOM 1464 O O . ILE A 1 184 ? 5.941 -6.590 -6.743 1.00 93.75 184 ILE A O 1
ATOM 1468 N N . ALA A 1 185 ? 6.029 -5.045 -5.116 1.00 93.50 185 ALA A N 1
ATOM 1469 C CA . ALA A 1 185 ? 6.165 -3.911 -6.029 1.00 93.50 185 ALA A CA 1
ATOM 1470 C C . ALA A 1 185 ? 7.450 -4.006 -6.868 1.00 93.50 185 ALA A C 1
ATOM 1472 O O . ALA A 1 185 ? 7.406 -3.867 -8.088 1.00 93.50 185 ALA A O 1
ATOM 1473 N N . ASN A 1 186 ? 8.588 -4.319 -6.248 1.00 93.06 186 ASN A N 1
ATOM 1474 C CA . ASN A 1 186 ? 9.851 -4.500 -6.963 1.00 93.06 186 ASN A CA 1
ATOM 1475 C C . ASN A 1 186 ? 9.781 -5.657 -7.969 1.00 93.06 186 ASN A C 1
ATOM 1477 O O . ASN A 1 186 ? 10.229 -5.505 -9.102 1.00 93.06 186 ASN A O 1
ATOM 1481 N N . LEU A 1 187 ? 9.206 -6.801 -7.580 1.00 93.38 187 LEU A N 1
ATOM 1482 C CA . LEU A 1 187 ? 9.029 -7.947 -8.475 1.00 93.38 187 LEU A CA 1
ATOM 1483 C C . LEU A 1 187 ? 8.088 -7.619 -9.633 1.00 93.38 187 LEU A C 1
ATOM 1485 O O . LEU A 1 187 ? 8.364 -8.007 -10.764 1.00 93.38 187 LEU A O 1
ATOM 1489 N N . TYR A 1 188 ? 7.006 -6.887 -9.369 1.00 94.06 188 TYR A N 1
ATOM 1490 C CA . TYR A 1 188 ? 6.080 -6.444 -10.404 1.00 94.06 188 TYR A CA 1
ATOM 1491 C C . TYR A 1 188 ? 6.817 -5.645 -11.476 1.00 94.06 188 TYR A C 1
ATOM 1493 O O . TYR A 1 188 ? 6.728 -5.991 -12.650 1.00 94.06 188 TYR A O 1
ATOM 1501 N N . HIS A 1 189 ? 7.600 -4.644 -11.067 1.00 93.0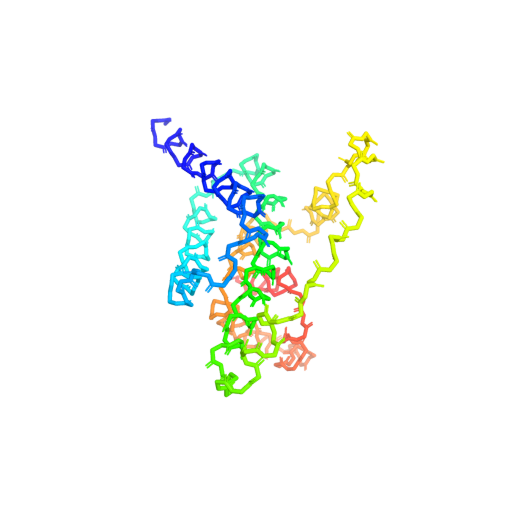6 189 HIS A N 1
ATOM 1502 C CA . HIS A 1 189 ? 8.391 -3.814 -11.981 1.00 93.06 189 HIS A CA 1
ATOM 1503 C C . HIS A 1 189 ? 9.537 -4.576 -12.652 1.00 93.06 189 HIS A C 1
ATOM 1505 O O . HIS A 1 189 ? 9.845 -4.297 -13.801 1.00 93.06 189 HIS A O 1
ATOM 1511 N N . TYR A 1 190 ? 10.134 -5.569 -11.988 1.00 91.56 190 TYR A N 1
ATOM 1512 C CA . TYR A 1 190 ? 11.151 -6.437 -12.592 1.00 91.56 190 TYR A CA 1
ATOM 1513 C C . TYR A 1 190 ? 10.611 -7.272 -13.766 1.00 91.56 190 TYR A C 1
ATOM 1515 O O . TYR A 1 190 ? 11.349 -7.562 -14.704 1.00 91.56 190 TYR A O 1
ATOM 1523 N N . PHE A 1 191 ? 9.339 -7.681 -13.710 1.00 89.81 191 PHE A N 1
ATOM 1524 C CA . PHE A 1 191 ? 8.696 -8.490 -14.750 1.00 89.81 191 PHE A CA 1
ATOM 1525 C C . PHE A 1 191 ? 7.936 -7.669 -15.814 1.00 89.81 191 PHE A C 1
ATOM 1527 O O . PHE A 1 191 ? 7.265 -8.265 -16.665 1.00 89.81 191 PHE A O 1
ATOM 1534 N N . GLN A 1 192 ? 7.960 -6.333 -15.767 1.00 85.62 192 GLN A N 1
ATOM 1535 C CA . GLN A 1 192 ? 7.465 -5.485 -16.867 1.00 85.62 192 GLN A CA 1
ATOM 1536 C C . GLN A 1 192 ? 8.562 -5.279 -17.912 1.00 85.62 192 GLN A C 1
ATOM 1538 O O . GLN A 1 192 ? 8.216 -5.362 -19.110 1.00 85.62 192 GLN A O 1
#